Protein AF-A0AAN7WWM1-F1 (afdb_monomer)

Foldseek 3Di:
DCLLVLCVVVVNDDPRSVVVVVVQPQDWDWDDDPNDIHDIDTDPDAFDPPDPCRVVSQVSLVVVLQVQLQPLAADDFFPDGDGWDDDRLFIDTHHPDLRSSQSSLASSQVSCVVSVHHDDLVLDAAEAQDPDDDDRFHDDPPHTHHYDQWDAGPNAIAGSPRDRVVRLVVLLVQLVVVCVVCVVPALQDPPDALVRNVVCCVPRSLCSNLPPLLQDQQDPVSLVSLQVSVLVRLCSSVVHDVVNVDDSVVSCVVSVHDPSVLVSLLSNLVVVLVLLQDDPPPVSVCSVPHDGDDDADPDDGDDHSLNRNQVSCCVQQVDHSVCSSVCSNDPVSVCVSSCVSVVDVVPDPPDDDPDDDDDDDDD

Secondary structure (DSSP, 8-state):
-THHHHHHHTT--HHHHHHHHHTTTT-EE--EETTEEPPPEE--SSPPTT-TTHHHHHHHHHHHHHHHTTTS-B-EETTEE-PPEEETTEEE--BSSHHHHHHHHHHHHHHHHHTT----GGG--B----SS------EETTEEPPB-SEEEETTEEEETT--SHHHHHHHHHHHHHHHHHTIIIIIS-TTS-HHHHHHHIIIIIHHHHSTTGGG----HHHHHHHHHHHHHHHHHHHT--STT---HHHHHHHHT---HHHHHHHHHHHHHHHHHHSPTT-HHHHHHH---SS-PPSSSPPPPHHHHHHHHHHHHH---TTTHHHHHH-TTHHHHHHHHHH--TT-----------------

Organism: Eleginops maclovinus (NCBI:txid56733)

Nearest PDB structures (foldseek):
  8gh6-assembly1_A  TM=6.665E-01  e=2.682E-07  Bombyx mori
  8ibx-assembly1_C  TM=6.252E-01  e=4.717E-07  Bombyx mori

Radius of gyration: 24.86 Å; Cα contacts (8 Å, |Δi|>4): 362; chains: 1; bounding box: 57×53×62 Å

Structure (mmCIF, N/CA/C/O backbone):
data_AF-A0AAN7WWM1-F1
#
_entry.id   AF-A0AAN7WWM1-F1
#
loop_
_atom_site.group_PDB
_atom_site.id
_atom_site.type_symbol
_atom_site.label_atom_id
_atom_site.label_alt_id
_atom_site.label_comp_id
_atom_site.label_asym_id
_atom_site.label_entity_id
_atom_site.label_seq_id
_atom_site.pdbx_PDB_ins_code
_atom_site.Cartn_x
_atom_site.Cartn_y
_atom_site.Cartn_z
_atom_site.occupancy
_atom_site.B_iso_or_equiv
_atom_site.auth_seq_id
_atom_site.auth_comp_id
_atom_site.auth_asym_id
_atom_site.auth_atom_id
_atom_site.pdbx_PDB_model_num
ATOM 1 N N . MET A 1 1 ? -0.778 -12.554 -31.816 1.00 50.44 1 MET A N 1
ATOM 2 C CA . MET A 1 1 ? -0.399 -12.283 -30.412 1.00 50.44 1 MET A CA 1
ATOM 3 C C . MET A 1 1 ? 1.075 -12.644 -30.242 1.00 50.44 1 MET A C 1
ATOM 5 O O . MET A 1 1 ? 1.405 -13.818 -30.353 1.00 50.44 1 MET A O 1
ATOM 9 N N . ARG A 1 2 ? 1.960 -11.656 -30.042 1.00 64.19 2 ARG A N 1
ATOM 10 C CA . ARG A 1 2 ? 3.412 -11.873 -29.834 1.00 64.19 2 ARG A CA 1
ATOM 11 C C . ARG A 1 2 ? 3.736 -12.540 -28.484 1.00 64.19 2 ARG A C 1
ATOM 13 O O . ARG A 1 2 ? 4.840 -13.021 -28.277 1.00 64.19 2 ARG A O 1
ATOM 20 N N . GLY A 1 3 ? 2.747 -12.667 -27.592 1.00 69.38 3 GLY A N 1
ATOM 21 C CA . GLY A 1 3 ? 2.881 -13.350 -26.297 1.00 69.38 3 GLY A CA 1
ATOM 22 C C . GLY A 1 3 ? 3.349 -14.810 -26.380 1.00 69.38 3 GLY A C 1
ATOM 23 O O . GLY A 1 3 ? 3.989 -15.298 -25.454 1.00 69.38 3 GLY A O 1
ATOM 24 N N . TRP A 1 4 ? 3.118 -15.508 -27.499 1.00 84.56 4 TRP A N 1
ATOM 25 C CA . TRP A 1 4 ? 3.635 -16.871 -27.683 1.00 84.56 4 TRP A CA 1
ATOM 26 C C . TRP A 1 4 ? 5.161 -16.922 -27.798 1.00 84.56 4 TRP A C 1
ATOM 28 O O . TRP A 1 4 ? 5.770 -17.900 -27.372 1.00 84.56 4 TRP A O 1
ATOM 38 N N . GLU A 1 5 ? 5.784 -15.883 -28.357 1.00 84.12 5 GLU A N 1
ATOM 39 C CA . GLU A 1 5 ? 7.245 -15.776 -28.445 1.00 84.12 5 GLU A CA 1
ATOM 40 C C . GLU A 1 5 ? 7.845 -15.600 -27.054 1.00 84.12 5 GLU A C 1
ATOM 42 O O . GLU A 1 5 ? 8.798 -16.293 -26.713 1.00 84.12 5 GLU A O 1
ATOM 47 N N . VAL A 1 6 ? 7.205 -14.784 -26.211 1.00 86.31 6 VAL A N 1
ATOM 48 C CA . VAL A 1 6 ? 7.577 -14.628 -24.799 1.00 86.31 6 VAL A CA 1
ATOM 49 C C . VAL A 1 6 ? 7.568 -15.976 -24.079 1.00 86.31 6 VAL A C 1
ATOM 51 O O . VAL A 1 6 ? 8.541 -16.334 -23.427 1.00 86.31 6 VAL A O 1
ATOM 54 N N . LEU A 1 7 ? 6.512 -16.777 -24.240 1.00 88.50 7 LEU A N 1
ATOM 55 C CA . LEU A 1 7 ? 6.460 -18.110 -23.628 1.00 88.50 7 LEU A CA 1
ATOM 56 C C . LEU A 1 7 ? 7.601 -19.020 -24.111 1.00 88.50 7 LEU A C 1
ATOM 58 O O . LEU A 1 7 ? 8.196 -19.738 -23.307 1.00 88.50 7 LEU A O 1
ATOM 62 N N . ARG A 1 8 ? 7.957 -18.955 -25.400 1.00 89.38 8 ARG A N 1
ATOM 63 C CA . ARG A 1 8 ? 9.091 -19.714 -25.955 1.00 89.38 8 ARG A CA 1
ATOM 64 C C . ARG A 1 8 ? 10.440 -19.251 -25.409 1.00 89.38 8 ARG A C 1
ATOM 66 O O . ARG A 1 8 ? 11.311 -20.105 -25.220 1.00 89.38 8 ARG A O 1
ATOM 73 N N . GLU A 1 9 ? 10.615 -17.947 -25.175 1.00 88.31 9 GLU A N 1
ATOM 74 C CA . GLU A 1 9 ? 11.801 -17.371 -24.516 1.00 88.31 9 GLU A CA 1
ATOM 75 C C . GLU A 1 9 ? 11.954 -17.927 -23.092 1.00 88.31 9 GLU A C 1
ATOM 77 O O . GLU A 1 9 ? 13.056 -18.274 -22.681 1.00 88.31 9 GLU A O 1
ATOM 82 N N . TYR A 1 10 ? 10.841 -18.114 -22.378 1.00 89.12 10 TYR A N 1
ATOM 83 C CA . TYR A 1 10 ? 10.800 -18.698 -21.030 1.00 89.12 10 TYR A CA 1
ATOM 84 C C . TYR A 1 10 ? 10.840 -20.238 -21.022 1.00 89.12 10 TYR A C 1
ATOM 86 O O . TYR A 1 10 ? 10.660 -20.862 -19.979 1.00 89.12 10 TYR A O 1
ATOM 94 N N . GLY A 1 11 ? 11.078 -20.871 -22.175 1.00 91.06 11 GLY A N 1
ATOM 95 C CA . GLY A 1 11 ? 11.240 -22.323 -22.293 1.00 91.06 11 GLY A CA 1
ATOM 96 C C . GLY A 1 11 ? 9.939 -23.118 -22.445 1.00 91.06 11 GLY A C 1
ATOM 97 O O . GLY A 1 11 ? 9.992 -24.338 -22.593 1.00 91.06 11 GLY A O 1
ATOM 98 N N . VAL A 1 12 ? 8.774 -22.467 -22.491 1.00 91.00 12 VAL A N 1
ATOM 99 C CA . VAL A 1 12 ? 7.490 -23.143 -22.726 1.00 91.00 12 VAL A CA 1
ATOM 100 C C . VAL A 1 12 ? 7.383 -23.520 -24.205 1.00 91.00 12 VAL A C 1
ATOM 102 O O . VAL A 1 12 ? 7.238 -22.670 -25.086 1.00 91.00 12 VAL A O 1
ATOM 105 N N . ARG A 1 13 ? 7.486 -24.819 -24.496 1.00 91.50 13 ARG A N 1
ATOM 106 C CA . ARG A 1 13 ? 7.530 -25.370 -25.860 1.00 91.50 13 ARG A CA 1
ATOM 107 C C . ARG A 1 13 ? 6.659 -26.623 -25.984 1.00 91.50 13 ARG A C 1
ATOM 109 O O . ARG A 1 13 ? 6.063 -27.090 -25.016 1.00 91.50 13 ARG A O 1
ATOM 116 N N . GLY A 1 14 ? 6.576 -27.161 -27.201 1.00 93.00 14 GLY A N 1
ATOM 117 C CA . GLY A 1 14 ? 5.966 -28.464 -27.464 1.00 93.00 14 GLY A CA 1
ATOM 118 C C . GLY A 1 14 ? 4.463 -28.521 -27.182 1.00 93.00 14 GLY A C 1
ATOM 119 O O . GLY A 1 14 ? 3.710 -27.626 -27.568 1.00 93.00 14 GLY A O 1
ATOM 120 N N . SER A 1 15 ? 4.028 -29.611 -26.548 1.00 92.69 15 SER A N 1
ATOM 121 C CA . SER A 1 15 ? 2.619 -29.900 -26.255 1.00 92.69 15 SER A CA 1
ATOM 122 C C . SER A 1 15 ? 1.981 -28.862 -25.335 1.00 92.69 15 SER A C 1
ATOM 124 O O . SER A 1 15 ? 0.861 -28.439 -25.606 1.00 92.69 15 SER A O 1
ATOM 126 N N . LEU A 1 16 ? 2.703 -28.394 -24.312 1.00 91.38 16 LEU A N 1
ATOM 127 C CA . LEU A 1 16 ? 2.199 -27.386 -23.380 1.00 91.38 16 LEU A CA 1
ATOM 128 C C . LEU A 1 16 ? 1.895 -26.065 -24.092 1.00 91.38 16 LEU A C 1
ATOM 130 O O . LEU A 1 16 ? 0.807 -25.522 -23.930 1.00 91.38 16 LEU A O 1
ATOM 134 N N . LEU A 1 17 ? 2.811 -25.575 -24.937 1.00 91.00 17 LEU A N 1
ATOM 135 C CA . LEU A 1 17 ? 2.564 -24.351 -25.705 1.00 91.00 17 LEU A CA 1
ATOM 136 C C . LEU A 1 17 ? 1.340 -24.502 -26.619 1.00 91.00 17 LEU A C 1
ATOM 138 O O . LEU A 1 17 ? 0.520 -23.592 -26.681 1.00 91.00 17 LEU A O 1
ATOM 142 N N . ARG A 1 18 ? 1.186 -25.655 -27.287 1.00 90.38 18 ARG A N 1
ATOM 143 C CA . ARG A 1 18 ? 0.015 -25.931 -28.135 1.00 90.38 18 ARG A CA 1
ATOM 144 C C . ARG A 1 18 ? -1.288 -25.973 -27.336 1.00 90.38 18 ARG A C 1
ATOM 146 O O . ARG A 1 18 ? -2.281 -25.427 -27.800 1.00 90.38 18 ARG A O 1
ATOM 153 N N . ALA A 1 19 ? -1.277 -26.567 -26.144 1.00 90.25 19 ALA A N 1
ATOM 154 C CA . ALA A 1 19 ? -2.438 -26.601 -25.256 1.00 90.25 19 ALA A CA 1
ATOM 155 C C . ALA A 1 19 ? -2.826 -25.196 -24.772 1.00 90.25 19 ALA A C 1
ATOM 157 O O . ALA A 1 19 ? -3.997 -24.837 -24.765 1.00 90.25 19 ALA A O 1
ATOM 158 N N . ILE A 1 20 ? -1.849 -24.354 -24.427 1.00 88.69 20 ILE A N 1
ATOM 159 C CA . ILE A 1 20 ? -2.132 -22.957 -24.076 1.00 88.69 20 ILE A CA 1
ATOM 160 C C . ILE A 1 20 ? -2.677 -22.212 -25.300 1.00 88.69 20 ILE A C 1
ATOM 162 O O . ILE A 1 20 ? -3.647 -21.476 -25.185 1.00 88.69 20 ILE A O 1
ATOM 166 N N . GLN A 1 21 ? -2.105 -22.411 -26.487 1.00 87.88 21 GLN A N 1
ATOM 167 C CA . GLN A 1 21 ? -2.593 -21.772 -27.709 1.00 87.88 21 GLN A CA 1
ATOM 168 C C . GLN A 1 21 ? -4.025 -22.188 -28.060 1.00 87.88 21 GLN A C 1
ATOM 170 O O . GLN A 1 21 ? -4.812 -21.326 -28.454 1.00 87.88 21 GLN A O 1
ATOM 175 N N . SER A 1 22 ? -4.387 -23.462 -27.877 1.00 87.94 22 SER A N 1
ATOM 176 C CA . SER A 1 22 ? -5.752 -23.934 -28.134 1.00 87.94 22 SER A CA 1
ATOM 177 C C . SER A 1 22 ? -6.770 -23.311 -27.178 1.00 87.94 22 SER A C 1
ATOM 179 O O . SER A 1 22 ? -7.888 -23.006 -27.587 1.00 87.94 22 SER A O 1
ATOM 181 N N . LEU A 1 23 ? -6.368 -23.001 -25.938 1.00 84.12 23 LEU A N 1
ATOM 182 C CA . LEU A 1 23 ? -7.203 -22.240 -25.006 1.00 84.12 23 LEU A CA 1
ATOM 183 C C . LEU A 1 23 ? -7.491 -20.813 -25.473 1.00 84.12 23 LEU A C 1
ATOM 185 O O . LEU A 1 23 ? -8.392 -20.209 -24.917 1.00 84.12 23 LEU A O 1
ATOM 189 N N . TYR A 1 24 ? -6.759 -20.249 -26.435 1.00 82.12 24 TYR A N 1
ATOM 190 C CA . TYR A 1 24 ? -6.996 -18.890 -26.941 1.00 82.12 24 TYR A CA 1
ATOM 191 C C . TYR A 1 24 ? -7.389 -18.861 -28.427 1.00 82.12 24 TYR A C 1
ATOM 193 O O . TYR A 1 24 ? -7.826 -17.818 -28.921 1.00 82.12 24 TYR A O 1
ATOM 201 N N . SER A 1 25 ? -7.291 -19.985 -29.144 1.00 82.50 25 SER A N 1
ATOM 202 C CA . SER A 1 25 ? -7.724 -20.093 -30.538 1.00 82.50 25 SER A CA 1
ATOM 203 C C . SER A 1 25 ? -9.243 -19.996 -30.657 1.00 82.50 25 SER A C 1
ATOM 205 O O . SER A 1 25 ? -9.953 -20.584 -29.846 1.00 82.50 25 SER A O 1
ATOM 207 N N . GLN A 1 26 ? -9.728 -19.269 -31.672 1.00 80.69 26 GLN A N 1
ATOM 208 C CA . GLN A 1 26 ? -11.160 -19.155 -32.004 1.00 80.69 26 GLN A CA 1
ATOM 209 C C . GLN A 1 26 ? -12.045 -18.766 -30.802 1.00 80.69 26 GLN A C 1
ATOM 211 O O . GLN A 1 26 ? -13.175 -19.215 -30.660 1.00 80.69 26 GLN A O 1
ATOM 216 N N . SER A 1 27 ? -11.506 -17.930 -29.910 1.00 79.69 27 SER A N 1
ATOM 217 C CA . SER A 1 27 ? -12.246 -17.411 -28.761 1.00 79.69 27 SER A CA 1
ATOM 218 C C . SER A 1 27 ? -13.370 -16.487 -29.226 1.00 79.69 27 SER A C 1
ATOM 220 O O . SER A 1 27 ? -13.104 -15.555 -29.983 1.00 79.69 27 SER A O 1
ATOM 222 N N . GLU A 1 28 ? -14.578 -16.670 -28.707 1.00 85.81 28 GLU A N 1
ATOM 223 C CA . GLU A 1 28 ? -15.695 -15.734 -28.863 1.00 85.81 28 GLU A CA 1
ATOM 224 C C . GLU A 1 28 ? -16.175 -15.258 -27.491 1.00 85.81 28 GLU A C 1
ATOM 226 O O . GLU A 1 28 ? -16.121 -16.005 -26.512 1.00 85.81 28 GLU A O 1
ATOM 231 N N . SER A 1 29 ? -16.658 -14.021 -27.431 1.00 85.00 29 SER A N 1
ATOM 232 C CA . SER A 1 29 ? -17.281 -13.422 -26.251 1.00 85.00 29 SER A CA 1
ATOM 233 C C . SER A 1 29 ? -18.672 -12.901 -26.596 1.00 85.00 29 SER A C 1
ATOM 235 O O . SER A 1 29 ? -18.969 -12.606 -27.749 1.00 85.00 29 SER A O 1
ATOM 237 N N . CYS A 1 30 ? -19.524 -12.774 -25.583 1.00 87.62 30 CYS A N 1
ATOM 238 C CA . CYS A 1 30 ? -20.807 -12.079 -25.659 1.00 87.62 30 CYS A CA 1
ATOM 239 C C . CYS A 1 30 ? -21.019 -11.296 -24.358 1.00 87.62 30 CYS A C 1
ATOM 241 O O . CYS A 1 30 ? -20.456 -11.647 -23.316 1.00 87.62 30 CYS A O 1
ATOM 243 N N . VAL A 1 31 ? -21.807 -10.226 -24.413 1.00 88.75 31 VAL A N 1
ATOM 244 C CA . VAL A 1 31 ? -22.135 -9.397 -23.249 1.00 88.75 31 VAL A CA 1
ATOM 245 C C . VAL A 1 31 ? -23.520 -9.787 -22.756 1.00 88.75 31 VAL A C 1
ATOM 247 O O . VAL A 1 31 ? -24.464 -9.830 -23.541 1.00 88.75 31 VAL A O 1
ATOM 250 N N . ARG A 1 32 ? -23.657 -10.064 -21.456 1.00 90.62 32 ARG A N 1
ATOM 251 C CA . ARG A 1 32 ? -24.953 -10.341 -20.828 1.00 90.62 32 ARG A CA 1
ATOM 252 C C . ARG A 1 32 ? -25.379 -9.168 -19.952 1.00 90.62 32 ARG A C 1
ATOM 254 O O . ARG A 1 32 ? -24.689 -8.852 -18.988 1.00 90.62 32 ARG A O 1
ATOM 261 N N . VAL A 1 33 ? -26.535 -8.577 -20.247 1.00 89.88 33 VAL A N 1
ATOM 262 C CA . VAL A 1 33 ? -27.144 -7.483 -19.476 1.00 89.88 33 VAL A CA 1
ATOM 263 C C . VAL A 1 33 ? -28.579 -7.865 -19.134 1.00 89.88 33 VAL A C 1
ATOM 265 O O . VAL A 1 33 ? -29.368 -8.150 -20.028 1.00 89.88 33 VAL A O 1
ATOM 268 N N . LEU A 1 34 ? -28.916 -7.892 -17.838 1.00 84.50 34 LEU A N 1
ATOM 269 C CA . LEU A 1 34 ? -30.276 -8.161 -17.335 1.00 84.50 34 LEU A CA 1
ATOM 270 C C . LEU A 1 34 ? -30.943 -9.418 -17.941 1.00 84.50 34 LEU A C 1
ATOM 272 O O . LEU A 1 34 ? -32.135 -9.433 -18.218 1.00 84.50 34 LEU A O 1
ATOM 276 N N . GLY A 1 35 ? -30.163 -10.483 -18.156 1.00 88.06 35 GLY A N 1
ATOM 277 C CA . GLY A 1 35 ? -30.646 -11.746 -18.732 1.00 88.06 35 GLY A CA 1
ATOM 278 C C . GLY A 1 35 ? -30.601 -11.815 -20.263 1.00 88.06 35 GLY A C 1
ATOM 279 O O . GLY A 1 35 ? -30.556 -12.916 -20.808 1.00 88.06 35 GLY A O 1
ATOM 280 N N . SER A 1 36 ? -30.494 -10.681 -20.953 1.00 88.81 36 SER A N 1
ATOM 281 C CA . SER A 1 36 ? -30.300 -10.623 -22.405 1.00 88.81 36 SER A CA 1
ATOM 282 C C . SER A 1 36 ? -28.825 -10.779 -22.759 1.00 88.81 36 SER A C 1
ATOM 284 O O . SER A 1 36 ? -27.957 -10.229 -22.083 1.00 88.81 36 SER A O 1
ATOM 286 N N . THR A 1 37 ? -28.527 -11.540 -23.811 1.00 92.81 37 THR A N 1
ATOM 287 C CA . THR A 1 37 ? -27.156 -11.783 -24.284 1.00 92.81 37 THR A CA 1
ATOM 288 C C . THR A 1 37 ? -26.988 -11.175 -25.673 1.00 92.81 37 THR A C 1
ATOM 290 O O . THR A 1 37 ? -27.862 -11.349 -26.516 1.00 92.81 37 THR A O 1
ATOM 293 N N . SER A 1 3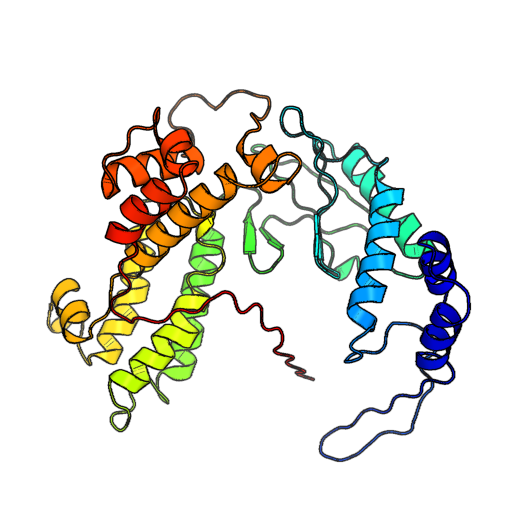8 ? -25.893 -10.448 -25.898 1.00 92.19 38 SER A N 1
ATOM 294 C CA . SER A 1 38 ? -25.542 -9.906 -27.212 1.00 92.19 38 SER A CA 1
ATOM 295 C C . SER A 1 38 ? -25.165 -11.013 -28.194 1.00 92.19 38 SER A C 1
ATOM 297 O O . SER A 1 38 ? -24.855 -12.139 -27.794 1.00 92.19 38 SER A O 1
ATOM 299 N N . ASP A 1 39 ? -25.044 -10.651 -29.467 1.00 92.06 39 ASP A N 1
ATOM 300 C CA . ASP A 1 39 ? -24.375 -11.502 -30.444 1.00 92.06 39 ASP A CA 1
ATOM 301 C C . ASP A 1 39 ? -22.936 -11.814 -30.020 1.00 92.06 39 ASP A C 1
ATOM 303 O O . ASP A 1 39 ? -22.286 -11.060 -29.276 1.00 92.06 39 ASP A O 1
ATOM 307 N N . ARG A 1 40 ? -22.449 -12.965 -30.486 1.00 90.12 40 ARG A N 1
ATOM 308 C CA . ARG A 1 40 ? -21.075 -13.396 -30.252 1.00 90.12 40 ARG A CA 1
ATOM 309 C C . ARG A 1 40 ? -20.131 -12.625 -31.157 1.00 90.12 40 ARG A C 1
ATOM 311 O O . ARG A 1 40 ? -20.394 -12.448 -32.342 1.00 90.12 40 ARG A O 1
ATOM 318 N N . PHE A 1 41 ? -19.000 -12.215 -30.602 1.00 87.56 41 PHE A N 1
ATOM 319 C CA . PHE A 1 41 ? -17.936 -11.562 -31.347 1.00 87.56 41 PHE A CA 1
ATOM 320 C C . PHE A 1 41 ? -16.582 -12.217 -31.047 1.00 87.56 41 PHE A C 1
ATOM 322 O O . PHE A 1 41 ? -16.327 -12.639 -29.914 1.00 87.56 41 PHE A O 1
ATOM 329 N N . PRO A 1 42 ? -15.684 -12.312 -32.042 1.00 83.25 42 PRO A N 1
ATOM 330 C CA . PRO A 1 42 ? -14.399 -12.973 -31.871 1.00 83.25 42 PRO A CA 1
ATOM 331 C C . PRO A 1 42 ? -13.440 -12.136 -31.015 1.00 83.25 42 PRO A C 1
ATOM 333 O O . PRO A 1 42 ? -13.216 -10.951 -31.269 1.00 83.25 42 PRO A O 1
ATOM 336 N N . VAL A 1 43 ? -12.778 -12.781 -30.056 1.00 79.69 43 VAL A N 1
ATOM 337 C CA . VAL A 1 43 ? -11.699 -12.193 -29.254 1.00 79.69 43 VAL A CA 1
ATOM 338 C C . VAL A 1 43 ? -10.361 -12.542 -29.893 1.00 79.69 43 VAL A C 1
ATOM 340 O O . VAL A 1 43 ? -9.859 -13.660 -29.775 1.00 79.69 43 VAL A O 1
ATOM 343 N N . ARG A 1 44 ? -9.777 -11.568 -30.596 1.00 74.44 44 ARG A N 1
ATOM 344 C CA . ARG A 1 44 ? -8.525 -11.747 -31.357 1.00 74.44 44 ARG A CA 1
ATOM 345 C C . ARG A 1 44 ? -7.271 -11.322 -30.590 1.00 74.44 44 ARG A C 1
ATOM 347 O O . ARG A 1 44 ? -6.171 -11.774 -30.909 1.00 74.44 44 ARG A O 1
ATOM 354 N N . VAL A 1 45 ? -7.424 -10.438 -29.607 1.00 74.88 45 VAL A N 1
ATOM 355 C CA . VAL A 1 45 ? -6.327 -9.827 -28.847 1.00 74.88 45 VAL A CA 1
ATOM 356 C C . VAL A 1 45 ? -6.690 -9.816 -27.368 1.00 74.88 45 VAL A C 1
ATOM 358 O O . VAL A 1 45 ? -7.856 -9.673 -27.012 1.00 74.88 45 VAL A O 1
ATOM 361 N N . GLY A 1 46 ? -5.671 -9.945 -26.522 1.00 76.31 46 GLY A N 1
ATOM 362 C CA . GLY A 1 46 ? -5.814 -9.862 -25.076 1.00 76.31 46 GLY A CA 1
ATOM 363 C C . GLY A 1 46 ? -5.931 -11.218 -24.392 1.00 76.31 46 GLY A C 1
ATOM 364 O O . GLY A 1 46 ? -6.034 -12.275 -25.020 1.00 76.31 46 GLY A O 1
ATOM 365 N N . LEU A 1 47 ? -5.864 -11.163 -23.067 1.00 82.62 47 LEU A N 1
ATOM 366 C CA . LEU A 1 47 ? -6.030 -12.314 -22.197 1.00 82.62 47 LEU A CA 1
ATOM 367 C C . LEU A 1 47 ? -7.503 -12.424 -21.784 1.00 82.62 47 LEU A C 1
ATOM 369 O O . LEU A 1 47 ? -8.165 -11.418 -21.546 1.00 82.62 47 LEU A O 1
ATOM 373 N N . ARG A 1 48 ? -8.031 -13.649 -21.695 1.00 79.38 48 ARG A N 1
ATOM 374 C CA . ARG A 1 48 ? -9.430 -13.903 -21.336 1.00 79.38 48 ARG A CA 1
ATOM 375 C C . ARG A 1 48 ? -9.658 -13.520 -19.874 1.00 79.38 48 ARG A C 1
ATOM 377 O O . ARG A 1 48 ? -9.024 -14.099 -18.986 1.00 79.38 48 ARG A O 1
ATOM 384 N N . GLN A 1 49 ? -10.553 -12.574 -19.617 1.00 78.00 49 GLN A N 1
ATOM 385 C CA . GLN A 1 49 ? -10.934 -12.200 -18.255 1.00 78.00 49 GLN A CA 1
ATOM 386 C C . GLN A 1 49 ? -11.650 -13.380 -17.575 1.00 78.00 49 GLN A C 1
ATOM 388 O O . GLN A 1 49 ? -12.452 -14.066 -18.202 1.00 78.00 49 GLN A O 1
ATOM 393 N N . GLY A 1 50 ? -11.315 -13.666 -16.314 1.00 80.25 50 GLY A N 1
ATOM 394 C CA . GLY A 1 50 ? -11.860 -14.814 -15.572 1.00 80.25 50 GLY A CA 1
ATOM 395 C C . GLY A 1 50 ? -11.195 -16.168 -15.868 1.00 80.25 50 GLY A C 1
ATOM 396 O O . GLY A 1 50 ? -11.469 -17.143 -15.175 1.00 80.25 50 GLY A O 1
ATOM 397 N N . CYS A 1 51 ? -10.279 -16.251 -16.840 1.00 84.50 51 CYS A N 1
ATOM 398 C CA . CYS A 1 51 ? -9.477 -17.458 -17.051 1.00 84.50 51 CYS A CA 1
ATOM 399 C C . CYS A 1 51 ? -8.388 -17.583 -15.976 1.00 84.50 51 CYS A C 1
ATOM 401 O O . CYS A 1 51 ? -7.622 -16.644 -15.762 1.00 84.50 51 CYS A O 1
ATOM 403 N N . ALA A 1 52 ? -8.261 -18.764 -15.366 1.00 86.75 52 ALA A N 1
ATOM 404 C CA . ALA A 1 52 ? -7.256 -19.043 -14.337 1.00 86.75 52 ALA A CA 1
ATOM 405 C C . ALA A 1 52 ? -5.802 -18.883 -14.827 1.00 86.75 52 ALA A C 1
ATOM 407 O O . ALA A 1 52 ? -4.916 -18.573 -14.035 1.00 86.75 52 ALA A O 1
ATOM 408 N N . LEU A 1 53 ? -5.553 -19.065 -16.130 1.00 87.44 53 LEU A N 1
ATOM 409 C CA . LEU A 1 53 ? -4.212 -18.973 -16.713 1.00 87.44 53 LEU A CA 1
ATOM 410 C C . LEU A 1 53 ? -3.820 -17.536 -17.098 1.00 87.44 53 LEU A C 1
ATOM 412 O O . LEU A 1 53 ? -2.635 -17.202 -17.098 1.00 87.44 53 LEU A O 1
ATOM 416 N N . SER A 1 54 ? -4.798 -16.673 -17.388 1.00 88.81 54 SER A N 1
ATOM 417 C CA . SER A 1 54 ? -4.554 -15.291 -17.818 1.00 88.81 54 SER A CA 1
ATOM 418 C C . SER A 1 54 ? -3.659 -14.496 -16.851 1.00 88.81 54 SER A C 1
ATOM 420 O O . SER A 1 54 ? -2.716 -13.874 -17.337 1.00 88.81 54 SER A O 1
ATOM 422 N N . PRO A 1 55 ? -3.849 -14.532 -15.514 1.00 89.81 55 PRO A N 1
ATOM 423 C CA . PRO A 1 55 ? -2.965 -13.820 -14.589 1.00 89.81 55 PRO A CA 1
ATOM 424 C C . PRO A 1 55 ? -1.497 -14.246 -14.702 1.00 89.81 55 PRO A C 1
ATOM 426 O O . PRO A 1 55 ? -0.608 -13.400 -14.708 1.00 89.81 55 PRO A O 1
ATOM 429 N N . ILE A 1 56 ? -1.231 -15.547 -14.850 1.00 89.00 56 ILE A N 1
ATOM 430 C CA . ILE A 1 56 ? 0.137 -16.074 -14.965 1.00 89.00 56 ILE A CA 1
ATOM 431 C C . ILE A 1 56 ? 0.770 -15.622 -16.284 1.00 89.00 56 ILE A C 1
ATOM 433 O O . ILE A 1 56 ? 1.910 -15.161 -16.296 1.00 89.00 56 ILE A O 1
ATOM 437 N N . LEU A 1 57 ? 0.026 -15.702 -17.391 1.00 88.88 57 LEU A N 1
ATOM 438 C CA . LEU A 1 57 ? 0.504 -15.238 -18.697 1.00 88.88 57 LEU A CA 1
ATOM 439 C C . LEU A 1 57 ? 0.823 -13.744 -18.682 1.00 88.88 57 LEU A C 1
ATOM 441 O O . LEU A 1 57 ? 1.847 -13.330 -19.223 1.00 88.88 57 LEU A O 1
ATOM 445 N N . PHE A 1 58 ? -0.024 -12.950 -18.029 1.00 89.25 58 PHE A N 1
ATOM 446 C CA . PHE A 1 58 ? 0.205 -11.523 -17.863 1.00 89.25 58 PHE A CA 1
ATOM 447 C C . PHE A 1 58 ? 1.497 -11.251 -17.082 1.00 89.25 58 PHE A C 1
ATOM 449 O O . PHE A 1 58 ? 2.337 -10.481 -17.540 1.00 89.25 58 PHE A O 1
ATOM 456 N N . VAL A 1 59 ? 1.705 -11.939 -15.954 1.00 90.75 59 VAL A N 1
ATOM 457 C CA . VAL A 1 59 ? 2.931 -11.809 -15.148 1.00 90.75 59 VAL A CA 1
ATOM 458 C C . VAL A 1 59 ? 4.180 -12.168 -15.954 1.00 90.75 59 VAL A C 1
ATOM 460 O O . VAL A 1 59 ? 5.176 -11.456 -15.862 1.00 90.75 59 VAL A O 1
ATOM 463 N N . ILE A 1 60 ? 4.140 -13.221 -16.777 1.00 90.31 60 ILE A N 1
ATOM 464 C CA . ILE A 1 60 ? 5.280 -13.612 -17.624 1.00 90.31 60 ILE A CA 1
ATOM 465 C C . ILE A 1 60 ? 5.608 -12.517 -18.652 1.00 90.31 60 ILE A C 1
ATOM 467 O O . ILE A 1 60 ? 6.775 -12.173 -18.844 1.00 90.31 60 ILE A O 1
ATOM 471 N N . ILE A 1 61 ? 4.589 -11.942 -19.298 1.00 89.50 61 ILE A N 1
ATOM 472 C CA . ILE A 1 61 ? 4.772 -10.842 -20.255 1.00 89.50 61 ILE A CA 1
ATOM 473 C C . ILE A 1 61 ? 5.369 -9.617 -19.553 1.00 89.50 61 ILE A C 1
ATOM 475 O O . ILE A 1 61 ? 6.355 -9.057 -20.036 1.00 89.50 61 ILE A O 1
ATOM 479 N N . MET A 1 62 ? 4.834 -9.244 -18.388 1.00 90.62 62 MET A N 1
ATOM 480 C CA . MET A 1 62 ? 5.340 -8.113 -17.608 1.00 90.62 62 MET A CA 1
ATOM 481 C C . MET A 1 62 ? 6.764 -8.338 -17.088 1.00 90.62 62 MET A C 1
ATOM 483 O O . MET A 1 62 ? 7.554 -7.395 -17.080 1.00 90.62 62 MET A O 1
ATOM 487 N N . ASP A 1 63 ? 7.135 -9.564 -16.701 1.00 90.56 63 ASP A N 1
ATOM 488 C CA . ASP A 1 63 ? 8.511 -9.894 -16.305 1.00 90.56 63 ASP A CA 1
ATOM 489 C C . ASP A 1 63 ? 9.483 -9.705 -17.479 1.00 90.56 63 ASP A C 1
ATOM 491 O O . ASP A 1 63 ? 10.543 -9.102 -17.303 1.00 90.56 63 ASP A O 1
ATOM 495 N N . ARG A 1 64 ? 9.108 -10.112 -18.702 1.00 90.06 64 ARG A N 1
ATOM 496 C CA . ARG A 1 64 ? 9.931 -9.863 -19.897 1.00 90.06 64 ARG A CA 1
ATOM 497 C C . ARG A 1 64 ? 10.129 -8.370 -20.146 1.00 90.06 64 ARG A C 1
ATOM 499 O O . ARG A 1 64 ? 11.270 -7.946 -20.329 1.00 90.06 64 ARG A O 1
ATOM 506 N N . ILE A 1 65 ? 9.041 -7.595 -20.144 1.00 90.06 65 ILE A N 1
ATOM 507 C CA . ILE A 1 65 ? 9.080 -6.136 -20.340 1.00 90.06 65 ILE A CA 1
ATOM 508 C C . ILE A 1 65 ? 9.986 -5.507 -19.274 1.00 90.06 65 ILE A C 1
ATOM 510 O O . ILE A 1 65 ? 10.940 -4.807 -19.604 1.00 90.06 65 ILE A O 1
ATOM 514 N N . SER A 1 66 ? 9.760 -5.845 -18.001 1.00 89.00 66 SER A N 1
ATOM 515 C CA . SER A 1 66 ? 10.542 -5.346 -16.866 1.00 89.00 66 SER A CA 1
ATOM 516 C C . SER A 1 66 ? 12.030 -5.674 -16.973 1.00 89.00 66 SER A C 1
ATOM 518 O O . SER A 1 66 ? 12.860 -4.847 -16.605 1.00 89.00 66 SER A O 1
ATOM 520 N N . ARG A 1 67 ? 12.402 -6.874 -17.442 1.00 88.19 67 ARG A N 1
ATOM 521 C CA . ARG A 1 67 ? 13.810 -7.278 -17.607 1.00 88.19 67 ARG A CA 1
ATOM 522 C C . ARG A 1 67 ? 14.496 -6.533 -18.744 1.00 88.19 67 ARG A C 1
ATOM 524 O O . ARG A 1 67 ? 15.647 -6.134 -18.582 1.00 88.19 67 ARG A O 1
ATOM 531 N N . ARG A 1 68 ? 13.804 -6.334 -19.866 1.00 88.38 68 ARG A N 1
ATOM 532 C CA . ARG A 1 68 ? 14.354 -5.638 -21.039 1.00 88.38 68 ARG A CA 1
ATOM 533 C C . ARG A 1 68 ? 14.420 -4.123 -20.846 1.00 88.38 68 ARG A C 1
ATOM 535 O O . ARG A 1 68 ? 15.328 -3.487 -21.366 1.00 88.38 68 ARG A O 1
ATOM 542 N N . SER A 1 69 ? 13.567 -3.558 -19.994 1.00 86.00 69 SER A N 1
ATOM 543 C CA . SER A 1 69 ? 13.560 -2.123 -19.693 1.00 86.00 69 SER A CA 1
ATOM 544 C C . SER A 1 69 ? 14.585 -1.678 -18.630 1.00 86.00 69 SER A C 1
ATOM 546 O O . SER A 1 69 ? 14.626 -0.500 -18.273 1.00 86.00 69 SER A O 1
ATOM 548 N N . ARG A 1 70 ? 15.442 -2.568 -18.093 1.00 79.19 70 ARG A N 1
ATOM 549 C CA . ARG A 1 70 ? 16.362 -2.248 -16.967 1.00 79.19 70 ARG A CA 1
ATOM 550 C C . ARG A 1 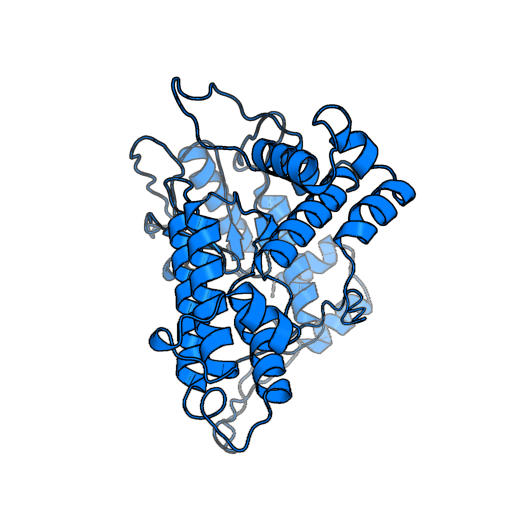70 ? 17.533 -1.310 -17.307 1.00 79.19 70 ARG A C 1
ATOM 552 O O . ARG A 1 70 ? 18.336 -1.012 -16.424 1.00 79.19 70 ARG A O 1
ATOM 559 N N . GLY A 1 71 ? 17.631 -0.811 -18.539 1.00 69.06 71 GLY A N 1
ATOM 560 C CA . GLY A 1 71 ? 18.690 0.109 -18.983 1.00 69.06 71 GLY A CA 1
ATOM 561 C C . GLY A 1 71 ? 18.476 1.589 -18.628 1.00 69.06 71 GLY A C 1
ATOM 562 O O . GLY A 1 71 ? 19.400 2.386 -18.762 1.00 69.06 71 GLY A O 1
ATOM 563 N N . GLY A 1 72 ? 17.286 1.971 -18.157 1.00 65.12 72 GLY A N 1
ATOM 564 C CA . GLY A 1 72 ? 16.861 3.376 -18.082 1.00 65.12 72 GLY A CA 1
ATOM 565 C C . GLY A 1 72 ? 17.463 4.246 -16.975 1.00 65.12 72 GLY A C 1
ATOM 566 O O . GLY A 1 72 ? 17.258 5.451 -16.997 1.00 65.12 72 GLY A O 1
ATOM 567 N N . GLY A 1 73 ? 18.233 3.689 -16.036 1.00 68.69 73 GLY A N 1
ATOM 568 C CA . GLY A 1 73 ? 18.879 4.499 -14.995 1.00 68.69 73 GLY A CA 1
ATOM 569 C C . GLY A 1 73 ? 18.129 4.606 -13.661 1.00 68.69 73 GLY A C 1
ATOM 570 O O . GLY A 1 73 ? 18.352 5.572 -12.945 1.00 68.69 73 GLY A O 1
ATOM 571 N N . GLY A 1 74 ? 17.293 3.615 -13.313 1.00 79.25 74 GLY A N 1
ATOM 572 C CA . GLY A 1 74 ? 16.399 3.605 -12.138 1.00 79.25 74 GLY A CA 1
ATOM 573 C C . GLY A 1 74 ? 16.979 4.073 -10.790 1.00 79.25 74 GLY A C 1
ATOM 574 O O . GLY A 1 74 ? 18.189 4.197 -10.612 1.00 79.25 74 GLY A O 1
ATOM 575 N N . LEU A 1 75 ? 16.093 4.321 -9.821 1.00 85.50 75 LEU A N 1
ATOM 576 C CA . LEU A 1 75 ? 16.384 5.032 -8.571 1.00 85.50 75 LEU A CA 1
ATOM 577 C C . LEU A 1 75 ? 17.559 4.442 -7.777 1.00 85.50 75 LEU A C 1
ATOM 579 O O . LEU A 1 75 ? 17.511 3.300 -7.315 1.00 85.50 75 LEU A O 1
ATOM 583 N N . GLN A 1 76 ? 18.574 5.272 -7.534 1.00 84.94 76 GLN A N 1
ATOM 584 C CA . GLN A 1 76 ? 19.665 4.943 -6.625 1.00 84.94 76 GLN A CA 1
ATOM 585 C C . GLN A 1 76 ? 19.262 5.276 -5.182 1.00 84.94 76 GLN A C 1
ATOM 587 O O . GLN A 1 76 ? 19.001 6.431 -4.841 1.00 84.94 76 GLN A O 1
ATOM 592 N N . PHE A 1 77 ? 19.246 4.270 -4.311 1.00 84.38 77 PHE A N 1
ATOM 593 C CA . PHE A 1 77 ? 18.940 4.410 -2.891 1.00 84.38 77 PHE A CA 1
ATOM 594 C C . PHE A 1 77 ? 20.052 3.783 -2.043 1.00 84.38 77 PHE A C 1
ATOM 596 O O . PHE A 1 77 ? 20.108 2.572 -1.824 1.00 84.38 77 PHE A O 1
ATOM 603 N N . GLY A 1 78 ? 20.982 4.620 -1.575 1.00 83.19 78 GLY A N 1
ATOM 604 C CA . GLY A 1 78 ? 22.217 4.134 -0.954 1.00 83.19 78 GLY A CA 1
ATOM 605 C C . GLY A 1 78 ? 23.053 3.353 -1.972 1.00 83.19 78 GLY A C 1
ATOM 606 O O . GLY A 1 78 ? 23.318 3.858 -3.059 1.00 83.19 78 GLY A O 1
ATOM 607 N N . GLY A 1 79 ? 23.435 2.118 -1.643 1.00 81.75 79 GLY A N 1
ATOM 608 C CA . GLY A 1 79 ? 24.118 1.205 -2.571 1.00 81.75 79 GLY A CA 1
ATOM 609 C C . GLY A 1 79 ? 23.186 0.429 -3.510 1.00 81.75 79 GLY A C 1
ATOM 610 O O . GLY A 1 79 ? 23.664 -0.357 -4.320 1.00 81.75 79 GLY A O 1
ATOM 611 N N . LEU A 1 80 ? 21.867 0.620 -3.408 1.00 86.31 80 LEU A N 1
ATOM 612 C CA . LEU A 1 80 ? 20.882 -0.171 -4.143 1.00 86.31 80 LEU A CA 1
ATOM 613 C C . LEU A 1 80 ? 20.358 0.580 -5.357 1.00 86.31 80 LEU A C 1
ATOM 615 O O . LEU A 1 80 ? 20.011 1.755 -5.260 1.00 86.31 80 LEU A O 1
ATOM 619 N N . ARG A 1 81 ? 20.198 -0.140 -6.466 1.00 86.38 81 ARG A N 1
ATOM 620 C CA . ARG A 1 81 ? 19.422 0.325 -7.613 1.00 86.38 81 ARG A CA 1
ATOM 621 C C . ARG A 1 81 ? 18.038 -0.307 -7.570 1.00 86.38 81 ARG A C 1
ATOM 623 O O . ARG A 1 81 ? 17.901 -1.521 -7.711 1.00 86.38 81 ARG A O 1
ATOM 630 N N . ILE A 1 82 ? 17.019 0.514 -7.357 1.00 86.38 82 ILE A N 1
ATOM 631 C CA . ILE A 1 82 ? 15.630 0.070 -7.289 1.00 86.38 82 ILE A CA 1
ATOM 632 C C . ILE A 1 82 ? 15.093 -0.031 -8.719 1.00 86.38 82 ILE A C 1
ATOM 634 O O . ILE A 1 82 ? 15.028 0.956 -9.451 1.00 86.38 82 ILE A O 1
ATOM 638 N N . ALA A 1 83 ? 14.752 -1.255 -9.123 1.00 84.12 83 ALA A N 1
ATOM 639 C CA . ALA A 1 83 ? 14.071 -1.531 -10.384 1.00 84.12 83 ALA A CA 1
ATOM 640 C C . ALA A 1 83 ? 12.609 -1.035 -10.337 1.00 84.12 83 ALA A C 1
ATOM 642 O O . ALA A 1 83 ? 12.096 -0.778 -9.244 1.00 84.12 83 ALA A O 1
ATOM 643 N N . PRO A 1 84 ? 11.920 -0.936 -11.489 1.00 86.94 84 PRO A N 1
ATOM 644 C CA . PRO A 1 84 ? 10.483 -0.681 -11.521 1.00 86.94 84 PRO A CA 1
ATOM 645 C C . PRO A 1 84 ? 9.715 -1.589 -10.556 1.00 86.94 84 PRO A C 1
ATOM 647 O O . PRO A 1 84 ? 10.007 -2.785 -10.467 1.00 86.94 84 PRO A O 1
ATOM 650 N N . LEU A 1 85 ? 8.737 -1.030 -9.844 1.00 90.00 85 LEU A N 1
ATOM 651 C CA . LEU A 1 85 ? 7.809 -1.815 -9.032 1.00 90.00 85 LEU A CA 1
ATOM 652 C C . LEU A 1 85 ? 6.608 -2.161 -9.903 1.00 90.00 85 LEU A C 1
ATOM 654 O O . LEU A 1 85 ? 6.018 -1.266 -10.500 1.00 90.00 85 LEU A O 1
ATOM 658 N N . LEU A 1 86 ? 6.277 -3.446 -9.995 1.00 90.12 86 LEU A N 1
ATOM 659 C CA . LEU A 1 86 ? 5.176 -3.930 -10.819 1.00 90.12 86 LEU A CA 1
ATOM 660 C C . LEU A 1 86 ? 4.195 -4.709 -9.955 1.00 90.12 86 LEU A C 1
ATOM 662 O O . LEU A 1 86 ? 4.595 -5.611 -9.212 1.00 90.12 86 LEU A O 1
ATOM 666 N N . PHE A 1 87 ? 2.917 -4.391 -10.095 1.00 88.75 87 PHE A N 1
ATOM 667 C CA . PHE A 1 87 ? 1.823 -5.143 -9.514 1.00 88.75 87 PHE A CA 1
ATOM 668 C C . PHE A 1 87 ? 0.663 -5.165 -10.504 1.00 88.75 87 PHE A C 1
ATOM 670 O O . PHE A 1 87 ? -0.047 -4.180 -10.660 1.00 88.75 87 PHE A O 1
ATOM 677 N N . ALA A 1 88 ? 0.482 -6.300 -11.181 1.00 85.75 88 ALA A N 1
ATOM 678 C CA . ALA A 1 88 ? -0.414 -6.374 -12.330 1.00 85.75 88 ALA A CA 1
ATOM 679 C C . ALA A 1 88 ? -0.135 -5.210 -13.312 1.00 85.75 88 ALA A C 1
ATOM 681 O O . ALA A 1 88 ? 0.998 -5.078 -13.781 1.00 85.75 88 ALA A O 1
ATOM 682 N N . ASP A 1 89 ? -1.149 -4.417 -13.641 1.00 83.94 89 ASP A N 1
ATOM 683 C CA . ASP A 1 89 ? -1.074 -3.254 -14.522 1.00 83.94 89 ASP A CA 1
ATOM 684 C C . ASP A 1 89 ? -0.537 -1.984 -13.840 1.00 83.94 89 ASP A C 1
ATOM 686 O O . ASP A 1 89 ? -0.090 -1.073 -14.538 1.00 83.94 89 ASP A O 1
ATOM 690 N N . ASP A 1 90 ? -0.498 -1.939 -12.505 1.00 89.38 90 ASP A N 1
ATOM 691 C CA . ASP A 1 90 ? 0.096 -0.832 -11.759 1.00 89.38 90 ASP A CA 1
ATOM 692 C C . ASP A 1 90 ? 1.630 -0.931 -11.793 1.00 89.38 90 ASP A C 1
ATOM 694 O O . ASP A 1 90 ? 2.244 -1.841 -11.222 1.00 89.38 90 ASP A O 1
ATOM 698 N N . VAL A 1 91 ? 2.271 0.040 -12.450 1.00 91.12 91 VAL A N 1
ATOM 699 C CA . VAL A 1 91 ? 3.732 0.129 -12.572 1.00 91.12 91 VAL A CA 1
ATOM 700 C C . VAL A 1 91 ? 4.223 1.459 -12.013 1.00 91.12 91 VAL A C 1
ATOM 702 O O . VAL A 1 91 ? 3.778 2.521 -12.436 1.00 91.12 91 VAL A O 1
ATOM 705 N N . ALA A 1 92 ? 5.194 1.407 -11.100 1.00 92.00 92 ALA A N 1
ATOM 706 C CA . ALA A 1 92 ? 5.889 2.586 -10.595 1.00 92.00 92 ALA A CA 1
ATOM 707 C C . ALA A 1 92 ? 7.340 2.614 -11.095 1.00 92.00 92 ALA A C 1
ATOM 709 O O . ALA A 1 92 ? 8.185 1.810 -10.681 1.00 92.00 92 ALA A O 1
ATOM 710 N N . LEU A 1 93 ? 7.625 3.575 -11.978 1.00 92.19 93 LEU A N 1
ATOM 711 C CA . LEU A 1 93 ? 8.973 3.926 -12.418 1.00 92.19 93 LEU A CA 1
ATOM 712 C C . LEU A 1 93 ? 9.535 5.018 -11.506 1.00 92.19 93 LEU A C 1
ATOM 714 O O . LEU A 1 93 ? 8.851 5.982 -11.175 1.00 92.19 93 LEU A O 1
ATOM 718 N N . MET A 1 94 ? 10.790 4.869 -11.091 1.00 91.12 94 MET A N 1
ATOM 719 C CA . MET A 1 94 ? 11.461 5.823 -10.211 1.00 91.12 94 MET A CA 1
ATOM 720 C C . MET A 1 94 ? 12.889 6.041 -10.692 1.00 91.12 94 MET A C 1
ATOM 722 O O . MET A 1 94 ? 13.587 5.078 -11.012 1.00 91.12 94 MET A O 1
ATOM 726 N N . ALA A 1 95 ? 13.346 7.290 -10.672 1.00 90.75 95 ALA A N 1
ATOM 727 C CA . ALA A 1 95 ? 14.728 7.650 -10.959 1.00 90.75 95 ALA A CA 1
ATOM 728 C C . ALA A 1 95 ? 15.160 8.868 -10.132 1.00 90.75 95 ALA A C 1
ATOM 730 O O . ALA A 1 95 ? 14.332 9.567 -9.547 1.00 90.75 95 ALA A O 1
ATOM 731 N N . SER A 1 96 ? 16.470 9.109 -10.068 1.00 87.25 96 SER A N 1
ATOM 732 C CA . SER A 1 96 ? 17.050 10.250 -9.345 1.00 87.25 96 SER A CA 1
ATOM 733 C C . SER A 1 96 ? 17.098 11.538 -10.177 1.00 87.25 96 SER A C 1
ATOM 735 O O . SER A 1 96 ? 17.383 12.598 -9.624 1.00 87.25 96 SER A O 1
ATOM 737 N N . SER A 1 97 ? 16.834 11.459 -11.485 1.00 87.62 97 SER A N 1
ATOM 738 C CA . SER A 1 97 ? 16.803 12.596 -12.406 1.00 87.62 97 SER A CA 1
ATOM 739 C C . SER A 1 97 ? 15.623 12.483 -13.375 1.00 87.62 97 SER A C 1
ATOM 741 O O . SER A 1 97 ? 15.156 11.379 -13.666 1.00 87.62 97 SER A O 1
ATOM 743 N N . VAL A 1 98 ? 15.153 13.622 -13.893 1.00 90.81 98 VAL A N 1
ATOM 744 C CA . VAL A 1 98 ? 14.081 13.662 -14.905 1.00 90.81 98 VAL A CA 1
ATOM 745 C C . VAL A 1 98 ? 14.527 12.961 -16.191 1.00 90.81 98 VAL A C 1
ATOM 747 O O . VAL A 1 98 ? 13.767 12.184 -16.755 1.00 90.81 98 VAL A O 1
ATOM 750 N N . CYS A 1 99 ? 15.781 13.158 -16.611 1.00 90.38 99 CYS A N 1
ATOM 751 C CA . CYS A 1 99 ? 16.334 12.531 -17.812 1.00 90.38 99 CYS A CA 1
ATOM 752 C C . CYS A 1 99 ? 16.375 10.999 -17.712 1.00 90.38 99 CYS A C 1
ATOM 754 O O . CYS A 1 99 ? 16.014 10.310 -18.664 1.00 90.38 99 CYS A O 1
ATOM 756 N N . ASP A 1 100 ? 16.790 10.455 -16.564 1.00 90.44 100 ASP A N 1
ATOM 757 C CA . ASP A 1 100 ? 16.802 9.002 -16.347 1.00 90.44 100 ASP A CA 1
ATOM 758 C C . ASP A 1 100 ? 15.378 8.443 -16.227 1.00 90.44 100 ASP A C 1
ATOM 760 O O . ASP A 1 100 ? 15.098 7.331 -16.678 1.00 90.44 100 ASP A O 1
ATOM 764 N N . LEU A 1 101 ? 14.450 9.216 -15.652 1.00 92.00 101 LEU A N 1
ATOM 765 C CA . LEU A 1 101 ? 13.047 8.818 -15.586 1.00 92.00 101 LEU A CA 1
ATOM 766 C C . LEU A 1 101 ? 12.420 8.757 -16.983 1.00 92.00 101 LEU A C 1
ATOM 768 O O . LEU A 1 101 ? 11.806 7.744 -17.309 1.00 92.00 101 LEU A O 1
ATOM 772 N N . GLN A 1 102 ? 12.638 9.778 -17.819 1.00 93.06 102 GLN A N 1
ATOM 773 C CA . GLN A 1 102 ? 12.174 9.804 -19.208 1.00 93.06 102 GLN A CA 1
ATOM 774 C C . GLN A 1 102 ? 12.778 8.648 -20.011 1.00 93.06 102 GLN A C 1
ATOM 776 O O . GLN A 1 102 ? 12.045 7.890 -20.630 1.00 93.06 102 GLN A O 1
ATOM 781 N N . ARG A 1 103 ? 14.094 8.412 -19.908 1.00 91.75 103 ARG A N 1
ATOM 782 C CA . ARG A 1 103 ? 14.741 7.269 -20.574 1.00 91.75 103 ARG A CA 1
ATOM 783 C C . ARG A 1 103 ? 14.156 5.928 -20.123 1.00 91.75 103 ARG A C 1
ATOM 785 O O . ARG A 1 103 ? 13.959 5.030 -20.937 1.00 91.75 103 ARG A O 1
ATOM 792 N N . SER A 1 104 ? 13.903 5.769 -18.823 1.00 91.62 104 SER A N 1
ATOM 793 C CA . SER A 1 104 ? 13.268 4.561 -18.280 1.00 91.62 104 SER A CA 1
ATOM 794 C C . SER A 1 104 ? 11.851 4.376 -18.815 1.00 91.62 104 SER A C 1
ATOM 796 O O . SER A 1 104 ? 11.470 3.251 -19.134 1.00 91.62 104 SER A O 1
ATOM 798 N N . LEU A 1 105 ? 11.095 5.467 -18.928 1.00 92.88 105 LEU A N 1
ATOM 799 C CA . LEU A 1 105 ? 9.748 5.487 -19.480 1.00 92.88 105 LEU A CA 1
ATOM 800 C C . LEU A 1 105 ? 9.745 5.131 -20.971 1.00 92.88 105 LEU A C 1
ATOM 802 O O . LEU A 1 105 ? 8.972 4.266 -21.364 1.00 92.88 105 LEU A O 1
ATOM 806 N N . ASP A 1 106 ? 10.650 5.701 -21.768 1.00 92.75 106 ASP A N 1
ATOM 807 C CA . ASP A 1 106 ? 10.770 5.431 -23.207 1.00 92.75 106 ASP A CA 1
ATOM 808 C C . ASP A 1 106 ? 11.105 3.960 -23.480 1.00 92.75 106 ASP A C 1
ATOM 810 O O . ASP A 1 106 ? 10.457 3.304 -24.295 1.00 92.75 106 ASP A O 1
ATOM 814 N N . LEU A 1 107 ? 12.081 3.405 -22.750 1.00 92.31 107 LEU A N 1
ATOM 815 C CA . LEU A 1 107 ? 12.439 1.987 -22.858 1.00 92.31 107 LEU A CA 1
ATOM 816 C C . LEU A 1 107 ? 11.276 1.080 -22.447 1.00 92.31 107 LEU A C 1
ATOM 818 O O . LEU A 1 107 ? 11.023 0.059 -23.085 1.00 92.31 107 LEU A O 1
ATOM 822 N N . PHE A 1 108 ? 10.563 1.440 -21.378 1.00 92.00 108 PHE A N 1
ATOM 823 C CA . PHE A 1 108 ? 9.409 0.676 -20.918 1.00 92.00 108 PHE A CA 1
ATOM 824 C C . PHE A 1 108 ? 8.241 0.748 -21.913 1.00 92.00 108 PHE A C 1
ATOM 826 O O . PHE A 1 108 ? 7.598 -0.270 -22.169 1.00 92.00 108 PHE A O 1
ATOM 833 N N . ALA A 1 109 ? 7.997 1.916 -22.512 1.00 92.31 109 ALA A N 1
ATOM 834 C CA . ALA A 1 109 ? 6.985 2.124 -23.542 1.00 92.31 109 ALA A CA 1
ATOM 835 C C . ALA A 1 109 ? 7.293 1.311 -24.803 1.00 92.31 109 ALA A C 1
ATOM 837 O O . ALA A 1 109 ? 6.425 0.580 -25.275 1.00 92.31 109 ALA A O 1
ATOM 838 N N . ALA A 1 110 ? 8.537 1.348 -25.286 1.00 92.06 110 ALA A N 1
ATOM 839 C CA . ALA A 1 110 ? 8.963 0.577 -26.451 1.00 92.06 110 ALA A CA 1
ATOM 840 C C . ALA A 1 110 ? 8.797 -0.940 -26.240 1.00 92.06 110 ALA A C 1
ATOM 842 O O . ALA A 1 110 ? 8.300 -1.644 -27.121 1.00 92.06 110 ALA A O 1
ATOM 843 N N . GLU A 1 111 ? 9.154 -1.460 -25.060 1.00 90.81 111 GLU A N 1
ATOM 844 C CA . GLU A 1 111 ? 8.966 -2.880 -24.735 1.00 90.81 111 GLU A CA 1
ATOM 845 C C . GLU A 1 111 ? 7.484 -3.257 -24.563 1.00 90.81 111 GLU A C 1
ATOM 847 O O . GLU A 1 111 ? 7.070 -4.340 -24.992 1.00 90.81 111 GLU A O 1
ATOM 852 N N . CYS A 1 112 ? 6.661 -2.363 -24.000 1.00 90.19 112 CYS A N 1
ATOM 853 C CA . CYS A 1 112 ? 5.205 -2.527 -23.975 1.00 90.19 112 CYS A CA 1
ATOM 854 C C . CYS A 1 112 ? 4.639 -2.627 -25.397 1.00 90.19 112 CYS A C 1
ATOM 856 O O . CYS A 1 112 ? 3.926 -3.584 -25.707 1.00 90.19 112 CYS A O 1
ATOM 858 N N . GLU A 1 113 ? 4.994 -1.695 -26.281 1.00 89.81 113 GLU A N 1
ATOM 859 C CA . GLU A 1 113 ? 4.539 -1.683 -27.674 1.00 89.81 113 GLU A CA 1
ATOM 860 C C . GLU A 1 113 ? 4.998 -2.931 -28.430 1.00 89.81 113 GLU A C 1
ATOM 862 O O . GLU A 1 113 ? 4.209 -3.569 -29.135 1.00 89.81 113 GLU A O 1
ATOM 867 N N . ALA A 1 114 ? 6.247 -3.359 -28.221 1.00 86.75 114 ALA A N 1
ATOM 868 C CA . ALA A 1 114 ? 6.773 -4.592 -28.794 1.00 86.75 114 ALA A CA 1
ATOM 869 C C . ALA A 1 114 ? 5.965 -5.826 -28.354 1.00 86.75 114 ALA A C 1
ATOM 871 O O . ALA A 1 114 ? 5.750 -6.733 -29.168 1.00 86.75 114 ALA A O 1
ATOM 872 N N . ALA A 1 115 ? 5.474 -5.840 -27.110 1.00 83.94 115 ALA A N 1
ATOM 873 C CA . ALA A 1 115 ? 4.594 -6.871 -26.561 1.00 83.94 115 ALA A CA 1
ATOM 874 C C . ALA A 1 115 ? 3.113 -6.725 -26.977 1.00 83.94 115 ALA A C 1
ATOM 876 O O . ALA A 1 115 ? 2.311 -7.622 -26.703 1.00 83.94 115 ALA A O 1
ATOM 877 N N . GLY A 1 116 ? 2.744 -5.649 -27.681 1.00 84.31 116 GLY A N 1
ATOM 878 C CA . GLY A 1 116 ? 1.366 -5.353 -28.085 1.00 84.31 116 GLY A CA 1
ATOM 879 C C . GLY A 1 116 ? 0.521 -4.718 -26.977 1.00 84.31 116 GLY A C 1
ATOM 880 O O . GLY A 1 116 ? -0.699 -4.876 -26.974 1.00 84.31 116 GLY A O 1
ATOM 881 N N . MET A 1 117 ? 1.164 -4.038 -26.030 1.00 87.06 117 MET A N 1
ATOM 882 C CA . MET A 1 117 ? 0.547 -3.274 -24.949 1.00 87.06 117 MET A CA 1
ATOM 883 C C . MET A 1 117 ? 0.741 -1.775 -25.193 1.00 87.06 117 MET A C 1
ATOM 885 O O . MET A 1 117 ? 1.706 -1.359 -25.827 1.00 87.06 117 MET A O 1
ATOM 889 N N . ARG A 1 118 ? -0.173 -0.954 -24.672 1.00 88.75 118 ARG A N 1
ATOM 890 C CA . ARG A 1 118 ? -0.083 0.508 -24.733 1.00 88.75 118 ARG A CA 1
ATOM 891 C C . ARG A 1 118 ? -0.188 1.078 -23.325 1.00 88.75 118 ARG A C 1
ATOM 893 O O . ARG A 1 118 ? -1.061 0.666 -22.564 1.00 88.75 118 ARG A O 1
ATOM 900 N N . ILE A 1 119 ? 0.677 2.034 -23.004 1.00 89.62 119 ILE A N 1
ATOM 901 C CA . ILE A 1 119 ? 0.595 2.794 -21.755 1.00 89.62 119 ILE A CA 1
ATOM 902 C C . ILE A 1 119 ? -0.581 3.770 -21.852 1.00 89.62 119 ILE A C 1
ATOM 904 O O . ILE A 1 119 ? -0.720 4.493 -22.835 1.00 89.62 119 ILE A O 1
ATOM 908 N N . SER A 1 120 ? -1.434 3.790 -20.829 1.00 89.69 120 SER A N 1
ATOM 909 C CA . SER A 1 120 ? -2.553 4.730 -20.748 1.00 89.69 120 SER A CA 1
ATOM 910 C C . SER A 1 120 ? -2.063 6.055 -20.173 1.00 89.69 120 SER A C 1
ATOM 912 O O . SER A 1 120 ? -1.991 6.210 -18.955 1.00 89.69 120 SER A O 1
ATOM 914 N N . THR A 1 121 ? -1.758 7.019 -21.033 1.00 88.88 121 THR A N 1
ATOM 915 C CA . THR A 1 121 ? -1.332 8.381 -20.658 1.00 88.88 121 THR A CA 1
ATOM 916 C C . THR A 1 121 ? -2.352 9.085 -19.765 1.00 88.88 121 THR A C 1
ATOM 918 O O . THR A 1 121 ? -1.978 9.698 -18.776 1.00 88.88 121 THR A O 1
ATOM 921 N N . SER A 1 122 ? -3.649 8.877 -20.010 1.00 88.00 122 SER A N 1
ATOM 922 C CA . SER A 1 122 ? -4.748 9.415 -19.189 1.00 88.00 122 SER A CA 1
ATOM 923 C C . SER A 1 122 ? -4.826 8.875 -17.756 1.00 88.00 122 SER A C 1
ATOM 925 O O . SER A 1 122 ? -5.484 9.480 -16.915 1.00 88.00 122 SER A O 1
ATOM 927 N N . LYS A 1 123 ? -4.199 7.726 -17.477 1.00 87.56 123 LYS A N 1
ATOM 928 C CA . LYS A 1 123 ? -4.146 7.103 -16.141 1.00 87.56 123 LYS A CA 1
ATOM 929 C C . LYS A 1 123 ? -2.753 7.184 -15.515 1.00 87.56 123 LYS A C 1
ATOM 931 O O . LYS A 1 123 ? -2.578 6.774 -14.373 1.00 87.56 123 LYS A O 1
ATOM 936 N N . SER A 1 124 ? -1.767 7.636 -16.284 1.00 91.81 124 SER A N 1
ATOM 937 C CA . SER A 1 124 ? -0.372 7.704 -15.865 1.00 91.81 124 SER A CA 1
ATOM 938 C C . SER A 1 124 ? -0.078 9.117 -15.395 1.00 91.81 124 SER A C 1
ATOM 940 O O . SER A 1 124 ? -0.407 10.081 -16.076 1.00 91.81 124 SER A O 1
ATOM 942 N N . GLU A 1 125 ? 0.560 9.248 -14.241 1.00 93.62 125 GLU A N 1
ATOM 943 C CA . GLU A 1 125 ? 0.845 10.543 -13.628 1.00 93.62 125 GLU A CA 1
ATOM 944 C C . GLU A 1 125 ? 2.317 10.603 -13.216 1.00 93.62 125 GLU A C 1
ATOM 946 O O . GLU A 1 125 ? 2.927 9.589 -12.866 1.00 93.62 125 GLU A O 1
ATOM 951 N N . ALA A 1 126 ? 2.889 11.803 -13.242 1.00 93.75 126 ALA A N 1
ATOM 952 C CA . ALA A 1 126 ? 4.237 12.076 -12.767 1.00 93.75 126 ALA A CA 1
ATOM 953 C C . ALA A 1 126 ? 4.177 12.752 -11.393 1.00 93.75 126 ALA A C 1
ATOM 955 O O . ALA A 1 126 ? 3.408 13.686 -11.184 1.00 93.75 126 ALA A O 1
ATOM 956 N N . MET A 1 127 ? 5.019 12.336 -10.449 1.00 93.75 127 MET A N 1
ATOM 957 C CA . MET A 1 127 ? 5.119 12.990 -9.142 1.00 93.75 127 MET A CA 1
ATOM 958 C C . MET A 1 127 ? 6.581 13.185 -8.756 1.00 93.75 127 MET A C 1
ATOM 960 O O . MET A 1 127 ? 7.386 12.256 -8.811 1.00 93.75 127 MET A O 1
ATOM 964 N N . VAL A 1 128 ? 6.914 14.392 -8.299 1.00 91.88 128 VAL A N 1
ATOM 965 C CA . VAL A 1 128 ? 8.262 14.736 -7.836 1.00 91.88 128 VAL A CA 1
ATOM 966 C C . VAL A 1 128 ? 8.308 14.738 -6.312 1.00 91.88 128 VAL A C 1
ATOM 968 O O . VAL A 1 128 ? 7.629 15.528 -5.657 1.00 91.88 128 VAL A O 1
ATOM 971 N N . LEU A 1 129 ? 9.159 13.886 -5.739 1.00 88.44 129 LEU A N 1
ATOM 972 C CA . LEU A 1 129 ? 9.451 13.864 -4.304 1.00 88.44 129 LEU A CA 1
ATOM 973 C C . LEU A 1 129 ? 10.654 14.769 -4.004 1.00 88.44 129 LEU A C 1
ATOM 975 O O . LEU A 1 129 ? 11.797 14.315 -3.941 1.00 88.44 129 LEU A O 1
ATOM 979 N N . SER A 1 130 ? 10.407 16.067 -3.821 1.00 83.56 130 SER A N 1
ATOM 980 C CA . SER A 1 130 ? 11.453 17.062 -3.555 1.00 83.56 130 SER A CA 1
ATOM 981 C C . SER A 1 130 ? 11.010 18.084 -2.510 1.00 83.56 130 SER A C 1
ATOM 983 O O . SER A 1 130 ? 9.834 18.407 -2.375 1.00 83.56 130 SER A O 1
ATOM 985 N N . ARG A 1 131 ? 11.978 18.638 -1.768 1.00 79.12 131 ARG A N 1
ATOM 986 C CA . ARG A 1 131 ? 11.731 19.781 -0.867 1.00 79.12 131 ARG A CA 1
ATOM 987 C C . ARG A 1 131 ? 11.583 21.100 -1.615 1.00 79.12 131 ARG A C 1
ATOM 989 O O . ARG A 1 131 ? 11.041 22.049 -1.060 1.00 79.12 131 ARG A O 1
ATOM 996 N N . LYS A 1 132 ? 12.140 21.177 -2.823 1.00 82.00 132 LYS A N 1
ATOM 997 C CA . LYS A 1 132 ? 12.036 22.339 -3.700 1.00 82.00 132 LYS A CA 1
ATOM 998 C C . LYS A 1 132 ? 11.086 21.995 -4.843 1.00 82.00 132 LYS A C 1
ATOM 1000 O O . LYS A 1 132 ? 11.253 20.911 -5.410 1.00 82.00 132 LYS A O 1
ATOM 1005 N N . PRO A 1 133 ? 10.143 22.886 -5.188 1.00 82.12 133 PRO A N 1
ATOM 1006 C CA . PRO A 1 133 ? 9.364 22.745 -6.407 1.00 82.12 133 PRO A CA 1
ATOM 1007 C C . PRO A 1 133 ? 10.297 22.528 -7.598 1.00 82.12 133 PRO A C 1
ATOM 1009 O O . PRO A 1 133 ? 11.333 23.185 -7.708 1.00 82.12 133 PRO A O 1
ATOM 1012 N N . MET A 1 134 ? 9.954 21.553 -8.424 1.00 86.25 134 MET A N 1
ATOM 1013 C CA . MET A 1 134 ? 10.704 21.176 -9.610 1.00 86.25 134 MET A CA 1
ATOM 1014 C C . MET A 1 134 ? 9.706 20.674 -10.641 1.00 86.25 134 MET A C 1
ATOM 1016 O O . MET A 1 134 ? 8.808 19.893 -10.306 1.00 86.25 134 MET A O 1
ATOM 1020 N N . ASP A 1 135 ? 9.901 21.113 -11.874 1.00 89.00 135 ASP A N 1
ATOM 1021 C CA . ASP A 1 135 ? 9.131 20.642 -13.011 1.00 89.00 135 ASP A CA 1
ATOM 1022 C C . ASP A 1 135 ? 9.722 19.327 -13.517 1.00 89.00 135 ASP A C 1
ATOM 1024 O O . ASP A 1 135 ? 10.941 19.149 -13.601 1.00 89.00 135 ASP A O 1
ATOM 1028 N N . CYS A 1 136 ? 8.842 18.388 -13.831 1.00 88.12 136 CYS A N 1
ATOM 1029 C CA . CYS A 1 136 ? 9.176 17.082 -14.370 1.00 88.12 136 CYS A CA 1
ATOM 1030 C C . CYS A 1 136 ? 8.322 16.852 -15.619 1.00 88.12 136 CYS A C 1
ATOM 1032 O O . CYS A 1 136 ? 7.339 16.112 -15.564 1.00 88.12 136 CYS A O 1
ATOM 1034 N N . PRO A 1 137 ? 8.659 17.523 -16.737 1.00 91.81 137 PRO A N 1
ATOM 1035 C CA . PRO A 1 137 ? 7.983 17.281 -17.999 1.00 91.81 137 PRO A CA 1
ATOM 1036 C C . PRO A 1 137 ? 8.337 15.868 -18.465 1.00 91.81 137 PRO A C 1
ATOM 1038 O O . PRO A 1 137 ? 9.477 15.599 -18.841 1.00 91.81 137 PRO A O 1
ATOM 1041 N N . LEU A 1 138 ? 7.362 14.966 -18.391 1.00 92.88 138 LEU A N 1
ATOM 1042 C CA . LEU A 1 138 ? 7.463 13.612 -18.922 1.00 92.88 138 LEU A CA 1
ATOM 1043 C C . LEU A 1 138 ? 6.473 13.443 -20.062 1.00 92.88 138 LEU A C 1
ATOM 1045 O O . LEU A 1 138 ? 5.379 14.007 -20.029 1.00 92.88 138 LEU A O 1
ATOM 1049 N N . GLN A 1 139 ? 6.840 12.630 -21.042 1.00 93.25 139 GLN A N 1
ATOM 1050 C CA . GLN A 1 139 ? 5.980 12.306 -22.174 1.00 93.25 139 GLN A CA 1
ATOM 1051 C C . GLN A 1 139 ? 6.070 10.826 -22.533 1.00 93.25 139 GLN A C 1
ATOM 1053 O O . GLN A 1 139 ? 7.093 10.183 -22.309 1.00 93.25 139 GLN A O 1
ATOM 1058 N N . VAL A 1 140 ? 4.999 10.284 -23.103 1.00 91.81 140 VAL A N 1
ATOM 1059 C CA . VAL A 1 140 ? 4.989 8.960 -23.732 1.00 91.81 140 VAL A CA 1
ATOM 1060 C C . VAL A 1 140 ? 4.630 9.164 -25.195 1.00 91.81 140 VAL A C 1
ATOM 1062 O O . VAL A 1 140 ? 3.527 9.609 -25.513 1.00 91.81 140 VAL A O 1
ATOM 1065 N N . GLY A 1 141 ? 5.576 8.891 -26.094 1.00 87.06 141 GLY A N 1
ATOM 1066 C CA . GLY A 1 141 ? 5.445 9.305 -27.489 1.00 87.06 141 GLY A CA 1
ATOM 1067 C C . GLY A 1 141 ? 5.331 10.829 -27.582 1.00 87.06 141 GLY A C 1
ATOM 1068 O O . GLY A 1 141 ? 6.250 11.536 -27.180 1.00 87.06 141 GLY A O 1
ATOM 1069 N N . ASN A 1 142 ? 4.188 11.323 -28.067 1.00 87.25 142 ASN A N 1
ATOM 1070 C CA . ASN A 1 142 ? 3.910 12.757 -28.224 1.00 87.25 142 ASN A CA 1
ATOM 1071 C C . ASN A 1 142 ? 2.935 13.315 -27.169 1.00 87.25 142 ASN A C 1
ATOM 1073 O O . ASN A 1 142 ? 2.489 14.454 -27.285 1.00 87.25 142 ASN A O 1
ATOM 1077 N N . GLU A 1 143 ? 2.560 12.518 -26.168 1.00 92.62 143 GLU A N 1
ATOM 1078 C CA . GLU A 1 143 ? 1.582 12.907 -25.150 1.00 92.62 143 GLU A CA 1
ATOM 1079 C C . GLU A 1 143 ? 2.273 13.185 -23.812 1.00 92.62 143 GLU A C 1
ATOM 1081 O O . GLU A 1 143 ? 2.977 12.328 -23.273 1.00 92.62 143 GLU A O 1
ATOM 1086 N N . ALA A 1 144 ? 2.057 14.380 -23.261 1.00 93.06 144 ALA A N 1
ATOM 1087 C CA . ALA A 1 144 ? 2.604 14.774 -21.967 1.00 93.06 144 ALA A CA 1
ATOM 1088 C C . ALA A 1 144 ? 1.848 14.106 -20.808 1.00 93.06 144 ALA A C 1
ATOM 1090 O O . ALA A 1 144 ? 0.617 14.030 -20.813 1.00 93.06 144 ALA A O 1
ATOM 1091 N N . LEU A 1 145 ? 2.585 13.671 -19.786 1.00 93.62 145 LEU A N 1
ATOM 1092 C CA . LEU A 1 145 ? 2.012 13.140 -18.555 1.00 93.62 145 LEU A CA 1
ATOM 1093 C C . LEU A 1 145 ? 1.720 14.274 -17.560 1.00 93.62 145 LEU A C 1
ATOM 1095 O O . LEU A 1 145 ? 2.580 15.134 -17.344 1.00 93.62 145 LEU A O 1
ATOM 1099 N N . PRO A 1 146 ? 0.544 14.279 -16.909 1.00 93.88 146 PRO A N 1
ATOM 1100 C CA . PRO A 1 146 ? 0.228 15.270 -15.892 1.00 93.88 146 PRO A CA 1
ATOM 1101 C C . PRO A 1 146 ? 1.142 15.117 -14.672 1.00 93.88 146 PRO A C 1
ATOM 1103 O O . PRO A 1 146 ? 1.295 14.026 -14.118 1.00 93.88 146 PRO A O 1
ATOM 1106 N N . GLN A 1 147 ? 1.718 16.232 -14.217 1.00 93.56 147 GLN A N 1
ATOM 1107 C CA . GLN A 1 147 ? 2.452 16.287 -12.956 1.00 93.56 147 GLN A CA 1
ATOM 1108 C C . GLN A 1 147 ? 1.491 16.565 -11.792 1.00 93.56 147 GLN A C 1
ATOM 1110 O O . GLN A 1 147 ? 0.827 17.602 -11.753 1.00 93.56 147 GLN A O 1
ATOM 1115 N N . VAL A 1 148 ? 1.453 15.666 -10.809 1.00 92.94 148 VAL A N 1
ATOM 1116 C CA . VAL A 1 148 ? 0.549 15.721 -9.652 1.00 92.94 148 VAL A CA 1
ATOM 1117 C C . VAL A 1 148 ? 1.303 15.906 -8.335 1.00 92.94 148 VAL A C 1
ATOM 1119 O O . VAL A 1 148 ? 2.486 15.583 -8.200 1.00 92.94 148 VAL A O 1
ATOM 1122 N N . LYS A 1 149 ? 0.603 16.445 -7.330 1.00 91.75 149 LYS A N 1
ATOM 1123 C CA . LYS A 1 149 ? 1.110 16.567 -5.948 1.00 91.75 149 LYS A CA 1
ATOM 1124 C C . LYS A 1 149 ? 0.747 15.375 -5.072 1.00 91.75 149 LYS A C 1
ATOM 1126 O O . LYS A 1 149 ? 1.405 15.141 -4.062 1.00 91.75 149 LYS A O 1
ATOM 1131 N N . GLU A 1 150 ? -0.313 14.664 -5.429 1.00 91.69 150 GLU A N 1
ATOM 1132 C CA . GLU A 1 150 ? -0.793 13.493 -4.713 1.00 91.69 150 GLU A CA 1
ATOM 1133 C C . GLU A 1 150 ? -0.985 12.368 -5.728 1.00 91.69 150 GLU A C 1
ATOM 1135 O O . GLU A 1 150 ? -1.613 12.584 -6.757 1.00 91.69 150 GLU A O 1
ATOM 1140 N N . PHE A 1 151 ? -0.424 11.195 -5.446 1.00 88.62 151 PHE A N 1
ATOM 1141 C CA . PHE A 1 151 ? -0.418 10.047 -6.351 1.00 88.62 151 PHE A CA 1
ATOM 1142 C C . PHE A 1 151 ? -0.897 8.801 -5.612 1.00 88.62 151 PHE A C 1
ATOM 1144 O O . PHE A 1 151 ? -0.411 8.501 -4.518 1.00 88.62 151 PHE A O 1
ATOM 1151 N N . LYS A 1 152 ? -1.852 8.062 -6.181 1.00 90.31 152 LYS A N 1
ATOM 1152 C CA . LYS A 1 152 ? -2.391 6.843 -5.565 1.00 90.31 152 LYS A CA 1
ATOM 1153 C C . LYS A 1 152 ? -1.736 5.609 -6.180 1.00 90.31 152 LYS A C 1
ATOM 1155 O O . LYS A 1 152 ? -1.909 5.351 -7.361 1.00 90.31 152 LYS A O 1
ATOM 1160 N N . TYR A 1 153 ? -1.089 4.793 -5.353 1.00 90.38 153 TYR A N 1
ATOM 1161 C CA . TYR A 1 153 ? -0.472 3.534 -5.772 1.00 90.38 153 TYR A CA 1
ATOM 1162 C C . TYR A 1 153 ? -0.879 2.398 -4.833 1.00 90.38 153 TYR A C 1
ATOM 1164 O O . TYR A 1 153 ? -0.767 2.529 -3.614 1.00 90.38 153 TYR A O 1
ATOM 1172 N N . LEU A 1 154 ? -1.411 1.300 -5.385 1.00 90.38 154 LEU A N 1
ATOM 1173 C CA . LEU A 1 154 ? -1.893 0.128 -4.627 1.00 90.38 154 LEU A CA 1
ATOM 1174 C C . LEU A 1 154 ? -2.847 0.473 -3.477 1.00 90.38 154 LEU A C 1
ATOM 1176 O O . LEU A 1 154 ? -2.842 -0.120 -2.395 1.00 90.38 154 LEU A O 1
ATOM 1180 N N . GLY A 1 155 ? -3.682 1.481 -3.721 1.00 89.25 155 GLY A N 1
ATOM 1181 C CA . GLY A 1 155 ? -4.651 1.975 -2.756 1.00 89.25 155 GLY A CA 1
ATOM 1182 C C . GLY A 1 155 ? -4.108 3.003 -1.765 1.00 89.25 155 GLY A C 1
ATOM 1183 O O . GLY A 1 155 ? -4.935 3.606 -1.087 1.00 89.25 155 GLY A O 1
ATOM 1184 N N . VAL A 1 156 ? -2.798 3.242 -1.692 1.00 91.19 156 VAL A N 1
ATOM 1185 C CA . VAL A 1 156 ? -2.143 4.183 -0.766 1.00 91.19 156 VAL A CA 1
ATOM 1186 C C . VAL A 1 156 ? -1.899 5.521 -1.460 1.00 91.19 156 VAL A C 1
ATOM 1188 O O . VAL A 1 156 ? -1.428 5.553 -2.595 1.00 91.19 156 VAL A O 1
ATOM 1191 N N . LEU A 1 157 ? -2.234 6.629 -0.796 1.00 92.62 157 LEU A N 1
ATOM 1192 C CA . LEU A 1 157 ? -1.965 7.975 -1.296 1.00 92.62 157 LEU A CA 1
ATOM 1193 C C . LEU A 1 157 ? -0.576 8.448 -0.857 1.00 92.62 157 LEU A C 1
ATOM 1195 O O . LEU A 1 157 ? -0.281 8.544 0.334 1.00 92.62 157 LEU A O 1
ATOM 1199 N N . PHE A 1 158 ? 0.249 8.814 -1.825 1.00 91.31 158 PHE A N 1
ATOM 1200 C CA . PHE A 1 158 ? 1.538 9.451 -1.617 1.00 91.31 158 PHE A CA 1
ATOM 1201 C C . PHE A 1 158 ? 1.420 10.946 -1.896 1.00 91.31 158 PHE A C 1
ATOM 1203 O O . PHE A 1 158 ? 0.725 11.357 -2.816 1.00 91.31 158 PHE A O 1
ATOM 1210 N N . SER A 1 159 ? 2.106 11.756 -1.095 1.00 91.12 159 SER A N 1
ATOM 1211 C CA . SER A 1 159 ? 2.209 13.206 -1.279 1.00 91.12 159 SER A CA 1
ATOM 1212 C C . SER A 1 159 ? 3.620 13.566 -1.730 1.00 91.12 159 SER A C 1
ATOM 1214 O O . SER A 1 159 ? 4.590 12.988 -1.229 1.00 91.12 159 SER A O 1
ATOM 1216 N N . SER A 1 160 ? 3.746 14.578 -2.592 1.00 89.56 160 SER A N 1
ATOM 1217 C CA . SER A 1 160 ? 5.027 15.152 -3.024 1.00 89.56 160 SER A CA 1
ATOM 1218 C C . SER A 1 160 ? 5.895 15.616 -1.849 1.00 89.56 160 SER A C 1
ATOM 1220 O O . SER A 1 160 ? 7.123 15.615 -1.921 1.00 89.56 160 SER A O 1
ATOM 1222 N N . GLU A 1 161 ? 5.265 15.983 -0.729 1.00 86.31 161 GLU A N 1
ATOM 1223 C CA . GLU A 1 161 ? 5.951 16.389 0.498 1.00 86.31 161 GLU A CA 1
ATOM 1224 C C . GLU A 1 161 ? 6.464 15.203 1.326 1.00 86.31 161 GLU A C 1
ATOM 1226 O O . GLU A 1 161 ? 7.195 15.418 2.295 1.00 86.31 161 GLU A O 1
ATOM 1231 N N . GLY A 1 162 ? 6.057 13.968 1.019 1.00 83.94 162 GLY A N 1
ATOM 1232 C CA . GLY A 1 162 ? 6.352 12.772 1.815 1.00 83.94 162 GLY A CA 1
ATOM 1233 C C . GLY A 1 162 ? 5.647 12.754 3.177 1.00 83.94 162 GLY A C 1
ATOM 1234 O O . GLY A 1 162 ? 6.221 12.288 4.164 1.00 83.94 162 GLY A O 1
ATOM 1235 N N . THR A 1 163 ? 4.456 13.352 3.262 1.00 86.25 163 THR A N 1
ATOM 1236 C CA . THR A 1 163 ? 3.594 13.395 4.455 1.00 86.25 163 THR A CA 1
ATOM 1237 C C . THR A 1 163 ? 2.514 12.314 4.379 1.00 86.25 163 THR A C 1
ATOM 1239 O O . THR A 1 163 ? 1.991 12.025 3.306 1.00 86.25 163 THR A O 1
ATOM 1242 N N . MET A 1 164 ? 2.175 11.703 5.517 1.00 86.19 164 MET A N 1
ATOM 1243 C CA . MET A 1 164 ? 1.157 10.637 5.604 1.00 86.19 164 MET A CA 1
ATOM 1244 C C . MET A 1 164 ? -0.203 11.167 6.076 1.00 86.19 164 MET A C 1
ATOM 1246 O O . MET A 1 164 ? -1.206 10.459 6.058 1.00 86.19 164 MET A O 1
ATOM 1250 N N . GLU A 1 165 ? -0.268 12.429 6.495 1.00 87.44 165 GLU A N 1
ATOM 1251 C CA . GLU A 1 165 ? -1.441 13.059 7.094 1.00 87.44 165 GLU A CA 1
ATOM 1252 C C . GLU A 1 165 ? -2.648 13.092 6.147 1.00 87.44 165 GLU A C 1
ATOM 1254 O O . GLU A 1 165 ? -3.790 12.958 6.607 1.00 87.44 165 GLU A O 1
ATOM 1259 N N . ARG A 1 166 ? -2.393 13.257 4.840 1.00 90.50 166 ARG A N 1
ATOM 1260 C CA . ARG A 1 166 ? -3.407 13.219 3.776 1.00 90.50 166 ARG A CA 1
ATOM 1261 C C . ARG A 1 166 ? -3.980 11.815 3.611 1.00 90.50 166 ARG A C 1
ATOM 1263 O O . ARG A 1 166 ? -5.196 11.658 3.707 1.00 90.50 166 ARG A O 1
ATOM 1270 N N . GLU A 1 167 ? -3.125 10.801 3.477 1.00 91.88 167 GLU A N 1
ATOM 1271 C CA . GLU A 1 167 ? -3.545 9.395 3.385 1.00 91.88 167 GLU A CA 1
ATOM 1272 C C . GLU A 1 167 ? -4.350 8.966 4.611 1.00 91.88 167 GLU A C 1
ATOM 1274 O O . GLU A 1 167 ? -5.446 8.422 4.500 1.00 91.88 167 GLU A O 1
ATOM 1279 N N . MET A 1 168 ? -3.858 9.301 5.797 1.00 89.25 168 MET A N 1
ATOM 1280 C CA . MET A 1 168 ? -4.563 9.062 7.048 1.00 89.25 168 MET A CA 1
ATOM 1281 C C . MET A 1 168 ? -5.949 9.710 7.087 1.00 89.25 168 MET A C 1
ATOM 1283 O O . MET A 1 168 ? -6.926 9.083 7.496 1.00 89.25 168 MET A O 1
ATOM 1287 N N . GLY A 1 169 ? -6.045 10.980 6.682 1.00 91.94 169 GLY A N 1
ATOM 1288 C CA . GLY A 1 169 ? -7.322 11.683 6.604 1.00 91.94 169 GLY A CA 1
ATOM 1289 C C . GLY A 1 169 ? -8.286 11.003 5.639 1.00 91.94 169 GLY A C 1
ATOM 1290 O O . GLY A 1 169 ? -9.451 10.811 5.984 1.00 91.94 169 GLY A O 1
ATOM 1291 N N . ARG A 1 170 ? -7.782 10.571 4.482 1.00 94.06 170 ARG A N 1
ATOM 1292 C CA . ARG A 1 170 ? -8.542 9.827 3.478 1.00 94.06 170 ARG A CA 1
ATOM 1293 C C . ARG A 1 170 ? -9.048 8.488 4.020 1.00 94.06 170 ARG A C 1
ATOM 1295 O O . ARG A 1 170 ? -10.214 8.172 3.814 1.00 94.06 170 ARG A O 1
ATOM 1302 N N . ARG A 1 171 ? -8.225 7.727 4.752 1.00 93.88 171 ARG A N 1
ATOM 1303 C CA . ARG A 1 171 ? -8.610 6.441 5.371 1.00 93.88 171 ARG A CA 1
ATOM 1304 C C . ARG A 1 171 ? -9.662 6.604 6.459 1.00 93.88 171 ARG A C 1
ATOM 1306 O O . ARG A 1 171 ? -10.655 5.882 6.454 1.00 93.88 171 ARG A O 1
ATOM 1313 N N . ILE A 1 172 ? -9.485 7.584 7.348 1.00 92.88 172 ILE A N 1
ATOM 1314 C CA . ILE A 1 172 ? -10.489 7.927 8.367 1.00 92.88 172 ILE A CA 1
ATOM 1315 C C . ILE A 1 172 ? -11.803 8.346 7.698 1.00 92.88 172 ILE A C 1
ATOM 1317 O O . ILE A 1 172 ? -12.867 7.887 8.108 1.00 92.88 172 ILE A O 1
ATOM 1321 N N . GLY A 1 173 ? -11.732 9.173 6.651 1.00 94.38 173 GLY A N 1
ATOM 1322 C CA . GLY A 1 173 ? -12.896 9.589 5.871 1.00 94.38 173 GLY A CA 1
ATOM 1323 C C . GLY A 1 173 ? -13.604 8.415 5.195 1.00 94.38 173 GLY A C 1
ATOM 1324 O O . GLY A 1 173 ? -14.817 8.291 5.320 1.00 94.38 173 GLY A O 1
ATOM 1325 N N . ALA A 1 174 ? -12.858 7.515 4.551 1.00 94.25 174 ALA A N 1
ATOM 1326 C CA . ALA A 1 174 ? -13.401 6.324 3.900 1.00 94.25 174 ALA A CA 1
ATOM 1327 C C . ALA A 1 174 ? -14.077 5.378 4.904 1.00 94.25 174 ALA A C 1
ATOM 1329 O O . ALA A 1 174 ? -15.216 4.967 4.692 1.00 94.25 174 ALA A O 1
ATOM 1330 N N . ALA A 1 175 ? -13.423 5.091 6.033 1.00 92.88 175 ALA A N 1
ATOM 1331 C CA . ALA A 1 175 ? -14.003 4.273 7.096 1.00 92.88 175 ALA A CA 1
ATOM 1332 C C . ALA A 1 175 ? -15.267 4.928 7.688 1.00 92.88 175 ALA A C 1
ATOM 1334 O O . ALA A 1 175 ? -16.261 4.250 7.951 1.00 92.88 175 ALA A O 1
ATOM 1335 N N . GLY A 1 176 ? -15.257 6.256 7.841 1.00 91.75 176 GLY A N 1
ATOM 1336 C CA . GLY A 1 176 ? -16.424 7.035 8.251 1.00 91.75 176 GLY A CA 1
ATOM 1337 C C . GLY A 1 176 ? -17.576 6.972 7.245 1.00 91.75 176 GLY A C 1
ATOM 1338 O O . GLY A 1 176 ? -18.717 6.779 7.653 1.00 91.75 176 GLY A O 1
ATOM 1339 N N . ALA A 1 177 ? -17.291 7.078 5.945 1.00 93.38 177 ALA A N 1
ATOM 1340 C CA . ALA A 1 177 ? -18.292 7.019 4.881 1.00 93.38 177 ALA A CA 1
ATOM 1341 C C . ALA A 1 177 ? -18.975 5.646 4.807 1.00 93.38 177 ALA A C 1
ATOM 1343 O O . ALA A 1 177 ? -20.200 5.573 4.720 1.00 93.38 177 ALA A O 1
ATOM 1344 N N . VAL A 1 178 ? -18.203 4.561 4.922 1.00 89.94 178 VAL A N 1
ATOM 1345 C CA . VAL A 1 178 ? -18.752 3.197 4.961 1.00 89.94 178 VAL A CA 1
ATOM 1346 C C . VAL A 1 178 ? -19.612 2.981 6.205 1.00 89.94 178 VAL A C 1
ATOM 1348 O O . VAL A 1 178 ? -20.667 2.358 6.147 1.00 89.94 178 VAL A O 1
ATOM 1351 N N . LEU A 1 179 ? -19.209 3.530 7.349 1.00 86.94 179 LEU A N 1
ATOM 1352 C CA . LEU A 1 179 ? -20.046 3.456 8.540 1.00 86.94 179 LEU A CA 1
ATOM 1353 C C . LEU A 1 179 ? -21.333 4.277 8.392 1.00 86.94 179 LEU A C 1
ATOM 1355 O O . LEU A 1 179 ? -22.382 3.865 8.882 1.00 86.94 179 LEU A O 1
ATOM 1359 N N . GLN A 1 180 ? -21.253 5.431 7.729 1.00 89.00 180 GLN A N 1
ATOM 1360 C CA . GLN A 1 180 ? -22.401 6.296 7.490 1.00 89.00 180 GLN A CA 1
ATOM 1361 C C . GLN A 1 180 ? -23.427 5.628 6.568 1.00 89.00 180 GLN A C 1
ATOM 1363 O O . GLN A 1 180 ? -24.622 5.714 6.844 1.00 89.00 180 GLN A O 1
ATOM 1368 N N . SER A 1 181 ? -22.990 4.915 5.524 1.00 90.81 181 SER A N 1
ATOM 1369 C CA . SER A 1 181 ? -23.908 4.164 4.655 1.00 90.81 181 SER A CA 1
ATOM 1370 C C . SER A 1 181 ? -24.606 3.015 5.392 1.00 90.81 181 SER A C 1
ATOM 1372 O O . SER A 1 181 ? -25.755 2.697 5.098 1.00 90.81 181 SER A O 1
ATOM 1374 N N . LEU A 1 182 ? -23.952 2.442 6.407 1.00 89.06 182 LEU A N 1
ATOM 1375 C CA . LEU A 1 182 ? -24.500 1.386 7.264 1.00 89.06 182 LEU A CA 1
ATOM 1376 C C . LEU A 1 182 ? -25.213 1.917 8.518 1.00 89.06 182 LEU A C 1
ATOM 1378 O O . LEU A 1 182 ? -25.640 1.140 9.379 1.00 89.06 182 LEU A O 1
ATOM 1382 N N . TYR A 1 183 ? -25.340 3.237 8.663 1.00 86.19 183 TYR A N 1
ATOM 1383 C CA . TYR A 1 183 ? -25.780 3.847 9.914 1.00 86.19 183 TYR A CA 1
ATOM 1384 C C . TYR A 1 183 ? -27.223 3.471 10.277 1.00 86.19 183 TYR A C 1
ATOM 1386 O O . TYR A 1 183 ? -27.480 2.995 11.387 1.00 86.19 183 TYR A O 1
ATOM 1394 N N . CYS A 1 184 ? -28.157 3.644 9.338 1.00 85.88 184 CYS A N 1
ATOM 1395 C CA . CYS A 1 184 ? -29.580 3.351 9.544 1.00 85.88 184 CYS A CA 1
ATOM 1396 C C . CYS A 1 184 ? -29.892 1.848 9.483 1.00 85.88 184 CYS A C 1
ATOM 1398 O O . CYS A 1 184 ? -30.834 1.385 10.120 1.00 85.88 184 CYS A O 1
ATOM 1400 N N . THR A 1 185 ? -29.108 1.083 8.723 1.00 88.44 185 THR A N 1
ATOM 1401 C CA . THR A 1 185 ? -29.370 -0.338 8.459 1.00 88.44 185 THR A CA 1
ATOM 1402 C C . THR A 1 185 ? -28.752 -1.255 9.507 1.00 88.44 185 THR A C 1
ATOM 1404 O O . THR A 1 185 ? -29.364 -2.255 9.873 1.00 88.44 185 THR A O 1
ATOM 1407 N N . VAL A 1 186 ? -27.567 -0.908 10.022 1.00 88.19 186 VAL A N 1
ATOM 1408 C CA . VAL A 1 186 ? -26.810 -1.750 10.956 1.00 88.19 186 VAL A CA 1
ATOM 1409 C C . VAL A 1 186 ? -26.602 -1.062 12.301 1.00 88.19 186 VAL A C 1
ATOM 1411 O O . VAL A 1 186 ? -26.981 -1.589 13.344 1.00 88.19 186 VAL A O 1
ATOM 1414 N N . VAL A 1 187 ? -25.981 0.119 12.305 1.00 82.56 187 VAL A N 1
ATOM 1415 C CA . VAL A 1 187 ? -25.420 0.701 13.538 1.00 82.56 187 VAL A CA 1
ATOM 1416 C C . VAL A 1 187 ? -26.517 1.089 14.535 1.00 82.56 187 VAL A C 1
ATOM 1418 O O . VAL A 1 187 ? -26.422 0.775 15.723 1.00 82.56 187 VAL A O 1
ATOM 1421 N N . THR A 1 188 ? -27.583 1.730 14.060 1.00 83.12 188 THR A N 1
ATOM 1422 C CA . THR A 1 188 ? -28.687 2.226 14.906 1.00 83.12 188 THR A CA 1
ATOM 1423 C C . THR A 1 188 ? -29.851 1.252 15.056 1.00 83.12 188 THR A C 1
ATOM 1425 O O . THR A 1 188 ? -30.695 1.440 15.931 1.00 83.12 188 THR A O 1
ATOM 1428 N N . LYS A 1 189 ? -29.879 0.185 14.254 1.00 88.81 189 LYS A N 1
ATOM 1429 C CA . LYS A 1 189 ? -30.958 -0.803 14.244 1.00 88.81 189 LYS A CA 1
ATOM 1430 C C . LYS A 1 189 ? -31.019 -1.519 15.600 1.00 88.81 189 LYS A C 1
ATOM 1432 O O . LYS A 1 189 ? -30.006 -2.052 16.058 1.00 88.81 189 LYS A O 1
ATOM 1437 N N . ARG A 1 190 ? -32.160 -1.460 16.294 1.00 85.06 190 ARG A N 1
ATOM 1438 C CA . ARG A 1 190 ? -32.313 -1.989 17.670 1.00 85.06 190 ARG A CA 1
ATOM 1439 C C . ARG A 1 190 ? -32.457 -3.507 17.686 1.00 85.06 190 ARG A C 1
ATOM 1441 O O . ARG A 1 190 ? -32.084 -4.152 18.654 1.00 85.06 190 ARG A O 1
ATOM 1448 N N . GLU A 1 191 ? -32.954 -4.046 16.586 1.00 90.50 191 GLU A N 1
ATOM 1449 C CA . GLU A 1 191 ? -33.175 -5.462 16.324 1.00 90.50 191 GLU A CA 1
ATOM 1450 C C . GLU A 1 191 ? -31.851 -6.223 16.158 1.00 90.50 191 GLU A C 1
ATOM 1452 O O . GLU A 1 191 ? -31.807 -7.441 16.307 1.00 90.50 191 GLU A O 1
ATOM 1457 N N . LEU A 1 192 ? -30.753 -5.513 15.873 1.00 91.31 192 LEU A N 1
ATOM 1458 C CA . LEU A 1 192 ? -29.426 -6.106 15.774 1.00 91.31 192 LEU A CA 1
ATOM 1459 C C . LEU A 1 192 ? -28.717 -6.096 17.125 1.00 91.31 192 LEU A C 1
ATOM 1461 O O . LEU A 1 192 ? -28.558 -5.052 17.763 1.00 91.31 192 LEU A O 1
ATOM 1465 N N . SER A 1 193 ? -28.199 -7.262 17.506 1.00 92.00 193 SER A N 1
ATOM 1466 C CA . SER A 1 193 ? -27.374 -7.405 18.702 1.00 92.00 193 SER A CA 1
ATOM 1467 C C . SER A 1 193 ? -26.076 -6.597 18.592 1.00 92.00 193 SER A C 1
ATOM 1469 O O . SER A 1 193 ? -25.532 -6.383 17.502 1.00 92.00 193 SER A O 1
ATOM 1471 N N . GLN A 1 194 ? -25.523 -6.192 19.738 1.00 90.88 194 GLN A N 1
ATOM 1472 C CA . GLN A 1 194 ? -24.209 -5.540 19.783 1.00 90.88 194 GLN A CA 1
ATOM 1473 C C . GLN A 1 194 ? -23.124 -6.416 19.142 1.00 90.88 194 GLN A C 1
ATOM 1475 O O . GLN A 1 194 ? -22.287 -5.907 18.403 1.00 90.88 194 GLN A O 1
ATOM 1480 N N . LYS A 1 195 ? -23.194 -7.742 19.326 1.00 91.75 195 LYS A N 1
ATOM 1481 C CA . LYS A 1 195 ? -22.274 -8.704 18.702 1.00 91.75 195 LYS A CA 1
ATOM 1482 C C . LYS A 1 195 ? -22.310 -8.639 17.169 1.00 91.75 195 LYS A C 1
ATOM 1484 O O . LYS A 1 195 ? -21.254 -8.608 16.542 1.00 91.75 195 LYS A O 1
ATOM 1489 N N . ALA A 1 196 ? -23.497 -8.561 16.561 1.00 91.88 196 ALA A N 1
ATOM 1490 C CA . ALA A 1 196 ? -23.633 -8.429 15.108 1.00 91.88 196 ALA A CA 1
ATOM 1491 C C . ALA A 1 196 ? -23.061 -7.093 14.600 1.00 91.88 196 ALA A C 1
ATOM 1493 O O . ALA A 1 196 ? -22.303 -7.062 13.631 1.00 91.88 196 ALA A O 1
ATOM 1494 N N . LYS A 1 197 ? -23.342 -5.988 15.301 1.00 92.38 197 LYS A N 1
ATOM 1495 C CA . LYS A 1 197 ? -22.787 -4.663 14.970 1.00 92.38 197 LYS A CA 1
ATOM 1496 C C . LYS A 1 197 ? -21.261 -4.633 15.081 1.00 92.38 197 LYS A C 1
ATOM 1498 O O . LYS A 1 197 ? -20.587 -4.064 14.223 1.00 92.38 197 LYS A O 1
ATOM 1503 N N . LEU A 1 198 ? -20.711 -5.276 16.111 1.00 92.88 198 LEU A N 1
ATOM 1504 C CA . LEU A 1 198 ? -19.268 -5.415 16.297 1.00 92.88 198 LEU A CA 1
ATOM 1505 C C . LEU A 1 198 ? -18.626 -6.283 15.213 1.00 92.88 198 LEU A C 1
ATOM 1507 O O . LEU A 1 198 ? -17.520 -5.969 14.784 1.00 92.88 198 LEU A O 1
ATOM 1511 N N . SER A 1 199 ? -19.311 -7.320 14.723 1.00 92.06 199 SER A N 1
ATOM 1512 C CA . SER A 1 199 ? -18.833 -8.112 13.584 1.00 92.06 199 SER A CA 1
ATOM 1513 C C . SER A 1 199 ? -18.652 -7.239 12.337 1.00 92.06 199 SER A C 1
ATOM 1515 O O . SER A 1 199 ? -17.582 -7.255 11.732 1.00 92.06 199 SER A O 1
ATOM 1517 N N . VAL A 1 200 ? -19.625 -6.376 12.027 1.00 90.62 200 VAL A N 1
ATOM 1518 C CA . VAL A 1 200 ? -19.525 -5.412 10.916 1.00 90.62 200 VAL A CA 1
ATOM 1519 C C . VAL A 1 200 ? -18.384 -4.413 11.134 1.00 90.62 200 VAL A C 1
ATOM 1521 O O . VAL A 1 200 ? -17.603 -4.150 10.219 1.00 90.62 200 VAL A O 1
ATOM 1524 N N . TYR A 1 201 ? -18.229 -3.891 12.352 1.00 90.94 201 TYR A N 1
ATOM 1525 C CA . TYR A 1 201 ? -17.092 -3.035 12.702 1.00 90.94 201 TYR A CA 1
ATOM 1526 C C . TYR A 1 201 ? -15.741 -3.739 12.462 1.00 90.94 201 TYR A C 1
ATOM 1528 O O . TYR A 1 201 ? -14.860 -3.173 11.811 1.00 90.94 201 TYR A O 1
ATOM 1536 N N . ARG A 1 202 ? -15.586 -4.984 12.928 1.00 92.56 202 ARG A N 1
ATOM 1537 C CA . ARG A 1 202 ? -14.349 -5.770 12.783 1.00 92.56 202 ARG A CA 1
ATOM 1538 C C . ARG A 1 202 ? -14.069 -6.158 11.327 1.00 92.56 202 ARG A C 1
ATOM 1540 O O . ARG A 1 202 ? -12.909 -6.161 10.931 1.00 92.56 202 ARG A O 1
ATOM 1547 N N . ALA A 1 203 ? -15.102 -6.468 10.543 1.00 91.44 203 ALA A N 1
ATOM 1548 C CA . ALA A 1 203 ? -14.969 -6.941 9.165 1.00 91.44 203 ALA A CA 1
ATOM 1549 C C . ALA A 1 203 ? -14.815 -5.812 8.135 1.00 91.44 203 ALA A C 1
ATOM 1551 O O . ALA A 1 203 ? -14.182 -6.011 7.104 1.00 91.44 203 ALA A O 1
ATOM 1552 N N . ILE A 1 204 ? -15.382 -4.630 8.401 1.00 91.06 204 ILE A N 1
ATOM 1553 C CA . ILE A 1 204 ? -15.451 -3.545 7.414 1.00 91.06 204 ILE A CA 1
ATOM 1554 C C . ILE A 1 204 ? -14.674 -2.315 7.880 1.00 91.06 204 ILE A C 1
ATOM 1556 O O . ILE A 1 204 ? -13.749 -1.866 7.199 1.00 91.06 204 ILE A O 1
ATOM 1560 N N . PHE A 1 205 ? -15.022 -1.760 9.045 1.00 91.44 205 PHE A N 1
ATOM 1561 C CA . PHE A 1 205 ? -14.435 -0.501 9.512 1.00 91.44 205 PHE A CA 1
ATOM 1562 C C . PHE A 1 205 ? -12.939 -0.649 9.800 1.00 91.44 205 PHE A C 1
ATOM 1564 O O . PHE A 1 205 ? -12.141 0.158 9.320 1.00 91.44 205 PHE A O 1
ATOM 1571 N N . VAL A 1 206 ? -12.557 -1.689 10.551 1.00 93.06 206 VAL A N 1
ATOM 1572 C CA . VAL A 1 206 ? -11.160 -1.913 10.945 1.00 93.06 206 VAL A CA 1
ATOM 1573 C C . VAL A 1 206 ? -10.252 -2.084 9.715 1.00 93.06 206 VAL A C 1
ATOM 1575 O O . VAL A 1 206 ? -9.354 -1.257 9.572 1.00 93.06 206 VAL A O 1
ATOM 1578 N N . PRO A 1 207 ? -10.495 -3.021 8.772 1.00 93.06 207 PRO A N 1
ATOM 1579 C CA . PRO A 1 207 ? -9.661 -3.163 7.574 1.00 93.06 207 PRO A CA 1
ATOM 1580 C C . PRO A 1 207 ? -9.623 -1.920 6.681 1.00 93.06 207 PRO A C 1
ATOM 1582 O O . PRO A 1 207 ? -8.582 -1.615 6.105 1.00 93.06 207 PRO A O 1
ATOM 1585 N N . THR A 1 208 ? -10.729 -1.171 6.582 1.00 93.69 208 THR A N 1
ATOM 1586 C CA . THR A 1 208 ? -10.771 0.067 5.784 1.00 93.69 208 THR A CA 1
ATOM 1587 C C . THR A 1 208 ? -9.833 1.131 6.355 1.00 93.69 208 THR A C 1
ATOM 1589 O O . THR A 1 208 ? -9.133 1.813 5.600 1.00 93.69 208 THR A O 1
ATOM 1592 N N . LEU A 1 209 ? -9.814 1.270 7.685 1.00 93.69 209 LEU A N 1
ATOM 1593 C CA . LEU A 1 209 ? -8.989 2.249 8.385 1.00 93.69 209 LEU A CA 1
ATOM 1594 C C . LEU A 1 209 ? -7.524 1.810 8.493 1.00 93.69 209 LEU A C 1
ATOM 1596 O O . LEU A 1 209 ? -6.638 2.643 8.328 1.00 93.69 209 LEU A O 1
ATOM 1600 N N . THR A 1 210 ? -7.261 0.531 8.764 1.00 92.88 210 THR A N 1
ATOM 1601 C CA . THR A 1 210 ? -5.912 -0.001 9.018 1.00 92.88 210 THR A CA 1
ATOM 1602 C C . THR A 1 210 ? -5.273 -0.626 7.782 1.00 92.88 210 THR A C 1
ATOM 1604 O O . THR A 1 210 ? -4.464 -1.537 7.897 1.00 92.88 210 THR A O 1
ATOM 1607 N N . TYR A 1 211 ? -5.631 -0.214 6.576 1.00 92.62 211 TYR A N 1
ATOM 1608 C CA . TYR A 1 211 ? -4.899 -0.678 5.401 1.00 92.62 211 TYR A CA 1
ATOM 1609 C C . TYR A 1 211 ? -3.534 0.027 5.324 1.00 92.62 211 TYR A C 1
ATOM 1611 O O . TYR A 1 211 ? -3.490 1.254 5.401 1.00 92.62 211 TYR A O 1
ATOM 1619 N N . ASP A 1 212 ? -2.452 -0.741 5.144 1.00 90.00 212 ASP A N 1
ATOM 1620 C CA . ASP A 1 212 ? -1.058 -0.260 5.024 1.00 90.00 212 ASP A CA 1
ATOM 1621 C C . ASP A 1 212 ? -0.519 0.498 6.260 1.00 90.00 212 ASP A C 1
ATOM 1623 O O . ASP A 1 212 ? 0.370 1.346 6.186 1.00 90.00 212 ASP A O 1
ATOM 1627 N N . HIS A 1 213 ? -1.060 0.207 7.444 1.00 91.75 213 HIS A N 1
ATOM 1628 C CA . HIS A 1 213 ? -0.665 0.878 8.687 1.00 91.75 213 HIS A CA 1
ATOM 1629 C C . HIS A 1 213 ? 0.716 0.446 9.205 1.00 91.75 213 HIS A C 1
ATOM 1631 O O . 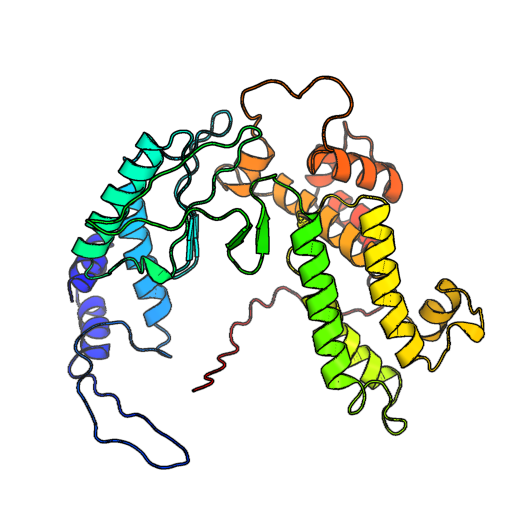HIS A 1 213 ? 1.315 1.128 10.043 1.00 91.75 213 HIS A O 1
ATOM 1637 N N . GLU A 1 214 ? 1.248 -0.669 8.705 1.00 91.94 214 GLU A N 1
ATOM 1638 C CA . GLU A 1 214 ? 2.559 -1.213 9.048 1.00 91.94 214 GLU A CA 1
ATOM 1639 C C . GLU A 1 214 ? 3.696 -0.235 8.710 1.00 91.94 214 GLU A C 1
ATOM 1641 O O . GLU A 1 214 ? 4.711 -0.202 9.409 1.00 91.94 214 GLU A O 1
ATOM 1646 N N . GLY A 1 215 ? 3.516 0.596 7.677 1.00 89.50 215 GLY A N 1
ATOM 1647 C CA . GLY A 1 215 ? 4.470 1.627 7.258 1.00 89.50 215 GLY A CA 1
ATOM 1648 C C . GLY A 1 215 ? 4.324 2.974 7.975 1.00 89.50 215 GLY A C 1
ATOM 1649 O O . GLY A 1 215 ? 5.148 3.869 7.770 1.00 89.50 215 GLY A O 1
ATOM 1650 N N . TRP A 1 216 ? 3.299 3.156 8.813 1.00 91.44 216 TRP A N 1
ATOM 1651 C CA . TRP A 1 216 ? 2.991 4.467 9.388 1.00 91.44 216 TRP A CA 1
ATOM 1652 C C . TRP A 1 216 ? 3.964 4.882 10.493 1.00 91.44 216 TRP A C 1
ATOM 1654 O O . TRP A 1 216 ? 4.429 4.076 11.295 1.00 91.44 216 TRP A O 1
ATOM 1664 N N . VAL A 1 217 ? 4.216 6.189 10.581 1.00 92.06 217 VAL A N 1
ATOM 1665 C CA . VAL A 1 217 ? 4.869 6.817 11.737 1.00 92.06 217 VAL A CA 1
ATOM 1666 C C . VAL A 1 217 ? 3.792 7.477 12.591 1.00 92.06 217 VAL A C 1
ATOM 1668 O O . VAL A 1 217 ? 3.197 8.481 12.196 1.00 92.06 217 VAL A O 1
ATOM 1671 N N . MET A 1 218 ? 3.529 6.910 13.769 1.00 90.50 218 MET A N 1
ATOM 1672 C CA . MET A 1 218 ? 2.401 7.321 14.608 1.00 90.50 218 MET A CA 1
ATOM 1673 C C . MET A 1 218 ? 2.763 8.518 15.493 1.00 90.50 218 MET A C 1
ATOM 1675 O O . MET A 1 218 ? 3.313 8.365 16.583 1.00 90.50 218 MET A O 1
ATOM 1679 N N . THR A 1 219 ? 2.418 9.722 15.036 1.00 89.69 219 THR A N 1
ATOM 1680 C CA . THR A 1 219 ? 2.465 10.940 15.867 1.00 89.69 219 THR A CA 1
ATOM 1681 C C . THR A 1 219 ? 1.330 10.950 16.897 1.00 89.69 219 THR A C 1
ATOM 1683 O O . THR A 1 219 ? 0.316 10.277 16.717 1.00 89.69 219 THR A O 1
ATOM 1686 N N . GLU A 1 220 ? 1.437 11.772 17.942 1.00 90.25 220 GLU A N 1
ATOM 1687 C CA . GLU A 1 220 ? 0.355 11.906 18.932 1.00 90.25 220 GLU A CA 1
ATOM 1688 C C . GLU A 1 220 ? -0.957 12.400 18.300 1.00 90.25 220 GLU A C 1
ATOM 1690 O O . GLU A 1 220 ? -2.040 11.877 18.560 1.00 90.25 220 GLU A O 1
ATOM 1695 N N . ARG A 1 221 ? -0.853 13.334 17.348 1.00 90.50 221 ARG A N 1
ATOM 1696 C CA . ARG A 1 221 ? -1.995 13.801 16.551 1.00 90.50 221 ARG A CA 1
ATOM 169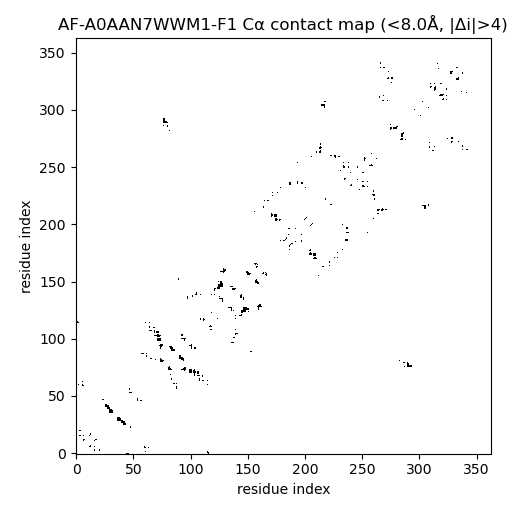7 C C . ARG A 1 221 ? -2.653 12.653 15.782 1.00 90.50 221 ARG A C 1
ATOM 1699 O O . ARG A 1 221 ? -3.877 12.555 15.739 1.00 90.50 221 ARG A O 1
ATOM 1706 N N . THR A 1 222 ? -1.848 11.795 15.163 1.00 90.50 222 THR A N 1
ATOM 1707 C CA . THR A 1 222 ? -2.290 10.600 14.432 1.00 90.50 222 THR A CA 1
ATOM 1708 C C . THR A 1 222 ? -3.000 9.610 15.354 1.00 90.50 222 THR A C 1
ATOM 1710 O O . THR A 1 222 ? -4.119 9.194 15.043 1.00 90.50 222 THR A O 1
ATOM 1713 N N . ARG A 1 223 ? -2.398 9.293 16.508 1.00 93.06 223 ARG A N 1
ATOM 1714 C CA . ARG A 1 223 ? -2.972 8.410 17.536 1.00 93.06 223 ARG A CA 1
ATOM 1715 C C . ARG A 1 223 ? -4.334 8.927 18.005 1.00 93.06 223 ARG A C 1
ATOM 1717 O O . ARG A 1 223 ? -5.327 8.203 17.929 1.00 93.06 223 ARG A O 1
ATOM 1724 N N . SER A 1 224 ? -4.400 10.210 18.358 1.00 94.50 224 SER A N 1
ATOM 1725 C CA . SER A 1 224 ? -5.629 10.891 18.781 1.00 94.50 224 SER A CA 1
ATOM 1726 C C . SER A 1 224 ? -6.742 10.825 17.727 1.00 94.50 224 SER A C 1
ATOM 1728 O O . SER A 1 224 ? -7.897 10.558 18.056 1.00 94.50 224 SER A O 1
ATOM 1730 N N . ARG A 1 225 ? -6.418 11.020 16.441 1.00 94.38 225 ARG A N 1
ATOM 1731 C CA . ARG A 1 225 ? -7.405 10.952 15.347 1.00 94.38 225 ARG A CA 1
ATOM 1732 C C . ARG A 1 225 ? -7.964 9.544 15.136 1.00 94.38 225 ARG A C 1
ATOM 1734 O O . ARG A 1 225 ? -9.168 9.407 14.940 1.00 94.38 225 ARG A O 1
ATOM 1741 N N . ILE A 1 226 ? -7.117 8.515 15.189 1.00 93.88 226 ILE A N 1
ATOM 1742 C CA . ILE A 1 226 ? -7.555 7.113 15.076 1.00 93.88 226 ILE A CA 1
ATOM 1743 C C . ILE A 1 226 ? -8.448 6.748 16.261 1.00 93.88 226 ILE A C 1
ATOM 1745 O O . ILE A 1 226 ? -9.525 6.189 16.068 1.00 93.88 226 ILE A O 1
ATOM 1749 N N . GLN A 1 227 ? -8.042 7.128 17.474 1.00 95.00 227 GLN A N 1
ATOM 1750 C CA . GLN A 1 227 ? -8.839 6.906 18.676 1.00 95.00 227 GLN A CA 1
ATOM 1751 C C . GLN A 1 227 ? -10.196 7.616 18.601 1.00 95.00 227 GLN A C 1
ATOM 1753 O O . GLN A 1 227 ? -11.213 7.031 18.966 1.00 95.00 227 GLN A O 1
ATOM 1758 N N . ALA A 1 228 ? -10.240 8.855 18.109 1.00 94.31 228 ALA A N 1
ATOM 1759 C CA . ALA A 1 228 ? -11.494 9.577 17.920 1.00 94.31 228 ALA A CA 1
ATOM 1760 C C . ALA A 1 228 ? -12.409 8.877 16.901 1.00 94.31 228 ALA A C 1
ATOM 1762 O O . ALA A 1 228 ? -13.603 8.722 17.160 1.00 94.31 228 ALA A O 1
ATOM 1763 N N . ALA A 1 229 ? -11.853 8.415 15.776 1.00 93.50 229 ALA A N 1
ATOM 1764 C CA . ALA A 1 229 ? -12.601 7.686 14.755 1.00 93.50 229 ALA A CA 1
ATOM 1765 C C . ALA A 1 229 ? -13.178 6.371 15.304 1.00 93.50 229 ALA A C 1
ATOM 1767 O O . ALA A 1 229 ? -14.376 6.131 15.177 1.00 93.50 229 ALA A O 1
ATOM 1768 N N . GLU A 1 230 ? -12.350 5.563 15.971 1.00 94.88 230 GLU A N 1
ATOM 1769 C CA . GLU A 1 230 ? -12.757 4.319 16.630 1.00 94.88 230 GLU A CA 1
ATOM 1770 C C . GLU A 1 230 ? -13.876 4.567 17.650 1.00 94.88 230 GLU A C 1
ATOM 1772 O O . GLU A 1 230 ? -14.943 3.953 17.579 1.00 94.88 230 GLU A O 1
ATOM 1777 N N . MET A 1 231 ? -13.660 5.500 18.581 1.00 94.69 231 MET A N 1
ATOM 1778 C CA . MET A 1 231 ? -14.620 5.771 19.647 1.00 94.69 231 MET A CA 1
ATOM 1779 C C . MET A 1 231 ? -15.930 6.352 19.124 1.00 94.69 231 MET A C 1
ATOM 1781 O O . MET A 1 231 ? -16.974 6.102 19.724 1.00 94.69 231 MET A O 1
ATOM 1785 N N . GLY A 1 232 ? -15.902 7.079 18.004 1.00 91.25 232 GLY A N 1
ATOM 1786 C CA . GLY A 1 232 ? -17.110 7.522 17.315 1.00 91.25 232 GLY A CA 1
ATOM 1787 C C . GLY A 1 232 ? -17.996 6.355 16.871 1.00 91.25 232 GLY A C 1
ATOM 1788 O O . GLY A 1 232 ? -19.220 6.468 16.918 1.00 91.25 232 GLY A O 1
ATOM 1789 N N . VAL A 1 233 ? -17.404 5.219 16.493 1.00 90.62 233 VAL A N 1
ATOM 1790 C CA . VAL A 1 233 ? -18.149 4.003 16.129 1.00 90.62 233 VAL A CA 1
ATOM 1791 C C . VAL A 1 233 ? -18.614 3.251 17.365 1.00 90.62 233 VAL A C 1
ATOM 1793 O O . VAL A 1 233 ? -19.804 2.973 17.499 1.00 90.62 233 VAL A O 1
ATOM 1796 N N . LEU A 1 234 ? -17.692 2.955 18.284 1.00 93.25 234 LEU A N 1
ATOM 1797 C CA . LEU A 1 234 ? -17.975 2.127 19.458 1.00 93.25 234 LEU A CA 1
ATOM 1798 C C . LEU A 1 234 ? -19.057 2.746 20.348 1.00 93.25 234 LEU A C 1
ATOM 1800 O O . LEU A 1 234 ? -19.938 2.038 20.824 1.00 93.25 234 LEU A O 1
ATOM 1804 N N . ARG A 1 235 ? -19.064 4.077 20.495 1.00 93.06 235 ARG A N 1
ATOM 1805 C CA . ARG A 1 235 ? -20.137 4.802 21.193 1.00 93.06 235 ARG A CA 1
ATOM 1806 C C . ARG A 1 235 ? -21.510 4.544 20.581 1.00 93.06 235 ARG A C 1
ATOM 1808 O O . ARG A 1 235 ? -22.451 4.250 21.306 1.00 93.06 235 ARG A O 1
ATOM 1815 N N . ARG A 1 236 ? -21.620 4.592 19.251 1.00 90.44 236 ARG A N 1
ATOM 1816 C CA . ARG A 1 236 ? -22.887 4.343 18.546 1.00 90.44 236 ARG A CA 1
ATOM 1817 C C . ARG A 1 236 ? -23.335 2.893 18.684 1.00 90.44 236 ARG A C 1
ATOM 1819 O O . ARG A 1 236 ? -24.516 2.651 18.897 1.00 90.44 236 ARG A O 1
ATOM 1826 N N . VAL A 1 237 ? -22.400 1.945 18.610 1.00 91.06 237 VAL A N 1
ATOM 1827 C CA . VAL A 1 237 ? -22.686 0.516 18.819 1.00 91.06 237 VAL A CA 1
ATOM 1828 C C . VAL A 1 237 ? -23.187 0.253 20.242 1.00 91.06 237 VAL A C 1
ATOM 1830 O O . VAL A 1 237 ? -24.154 -0.487 20.415 1.00 91.06 237 VAL A O 1
ATOM 1833 N N . ALA A 1 238 ? -22.579 0.898 21.240 1.00 91.19 238 ALA A N 1
ATOM 1834 C CA . ALA A 1 238 ? -23.002 0.816 22.636 1.00 91.19 238 ALA A CA 1
ATOM 1835 C C . ALA A 1 238 ? -24.281 1.616 22.947 1.00 91.19 238 ALA A C 1
ATOM 1837 O O . ALA A 1 238 ? -24.843 1.453 24.024 1.00 91.19 238 ALA A O 1
ATOM 1838 N N . GLY A 1 239 ? -24.740 2.488 22.041 1.00 89.88 239 GLY A N 1
ATOM 1839 C CA . GLY A 1 239 ? -25.853 3.407 22.301 1.00 89.88 239 GLY A CA 1
ATOM 1840 C C . GLY A 1 239 ? -25.514 4.535 23.284 1.00 89.88 239 GLY A C 1
ATOM 1841 O O . GLY A 1 239 ? -26.420 5.125 23.860 1.00 89.88 239 GLY A O 1
ATOM 1842 N N . ILE A 1 240 ? -24.227 4.838 23.475 1.00 91.44 240 ILE A N 1
ATOM 1843 C CA . ILE A 1 240 ? -23.726 5.825 24.439 1.00 91.44 240 ILE A CA 1
ATOM 1844 C C . ILE A 1 240 ? -23.462 7.153 23.730 1.00 91.44 240 ILE A C 1
ATOM 1846 O O . ILE A 1 240 ? -22.691 7.236 22.769 1.00 91.44 240 ILE A O 1
ATOM 1850 N N . SER A 1 241 ? -24.062 8.222 24.239 1.00 90.19 241 SER A N 1
ATOM 1851 C CA . SER A 1 241 ? -23.869 9.584 23.760 1.00 90.19 241 SER A CA 1
ATOM 1852 C C . SER A 1 241 ? -22.580 10.212 24.315 1.00 90.19 241 SER A C 1
ATOM 1854 O O . SER A 1 241 ? -21.947 9.720 25.252 1.00 90.19 241 SER A O 1
ATOM 1856 N N . LEU A 1 242 ? -22.156 11.343 23.743 1.00 89.00 242 LEU A N 1
ATOM 1857 C CA . LEU A 1 242 ? -21.072 12.141 24.334 1.00 89.00 242 LEU A CA 1
ATOM 1858 C C . LEU A 1 242 ? -21.501 12.839 25.637 1.00 89.00 242 LEU A C 1
ATOM 1860 O O . LEU A 1 242 ? -20.647 13.137 26.470 1.00 89.00 242 LEU A O 1
ATOM 1864 N N . ARG A 1 243 ? -22.807 13.079 25.830 1.00 91.88 243 ARG A N 1
ATOM 1865 C CA . ARG A 1 243 ? -23.356 13.740 27.027 1.00 91.88 243 ARG A CA 1
ATOM 1866 C C . ARG A 1 243 ? -23.286 12.849 28.261 1.00 91.88 243 ARG A C 1
ATOM 1868 O O . ARG A 1 243 ? -23.184 13.368 29.365 1.00 91.88 243 ARG A O 1
ATOM 1875 N N . ASP A 1 244 ? -23.240 11.538 28.054 1.00 91.75 244 ASP A N 1
ATOM 1876 C CA . ASP A 1 244 ? -23.173 10.542 29.125 1.00 91.75 244 ASP A CA 1
ATOM 1877 C C . ASP A 1 244 ? -21.806 10.556 29.832 1.00 91.75 244 ASP A C 1
ATOM 1879 O O . ASP A 1 244 ? -21.641 9.933 30.874 1.00 91.75 244 ASP A O 1
ATOM 1883 N N . LYS A 1 245 ? -20.798 11.243 29.261 1.00 91.94 245 LYS A N 1
ATOM 1884 C CA . LYS A 1 245 ? -19.440 11.415 29.822 1.00 91.94 245 LYS A CA 1
ATOM 1885 C C . LYS A 1 245 ? -18.745 10.105 30.234 1.00 91.94 245 LYS A C 1
ATOM 1887 O O . LYS A 1 245 ? -17.782 10.116 30.996 1.00 91.94 245 LYS A O 1
ATOM 1892 N N . VAL A 1 246 ? -19.170 8.974 29.666 1.00 94.06 246 VAL A N 1
ATOM 1893 C CA . VAL A 1 246 ? -18.565 7.660 29.915 1.00 94.06 246 VAL A CA 1
ATOM 1894 C C . VAL A 1 246 ? -17.148 7.617 29.341 1.00 94.06 246 VAL A C 1
ATOM 1896 O O . VAL A 1 246 ? -16.917 8.001 28.186 1.00 94.06 246 VAL A O 1
ATOM 1899 N N . ARG A 1 247 ? -16.193 7.131 30.141 1.00 94.12 247 ARG A N 1
ATOM 1900 C CA . ARG A 1 247 ? -14.786 6.974 29.743 1.00 94.12 247 ARG A CA 1
ATOM 1901 C C . ARG A 1 247 ? -14.651 5.960 28.607 1.00 94.12 247 ARG A C 1
ATOM 1903 O O . ARG A 1 247 ? -15.276 4.906 28.623 1.00 94.12 247 ARG A O 1
ATOM 1910 N N . SER A 1 248 ? -13.765 6.239 27.652 1.00 93.31 248 SER A N 1
ATOM 1911 C CA . SER A 1 248 ? -13.532 5.354 26.501 1.00 93.31 248 SER A CA 1
ATOM 1912 C C . SER A 1 248 ? -13.059 3.948 26.886 1.00 93.31 248 SER A C 1
ATOM 1914 O O . SER A 1 248 ? -13.375 3.000 26.178 1.00 93.31 248 SER A O 1
ATOM 1916 N N . SER A 1 249 ? -12.327 3.799 27.997 1.00 93.25 249 SER A N 1
ATOM 1917 C CA . SER A 1 249 ? -11.914 2.490 28.524 1.00 93.25 249 SER A CA 1
ATOM 1918 C C . SER A 1 249 ? -13.113 1.627 28.920 1.00 93.25 249 SER A C 1
ATOM 1920 O O . SER A 1 249 ? -13.179 0.477 28.512 1.00 93.25 249 SER A O 1
ATOM 1922 N N . VAL A 1 250 ? -14.096 2.214 29.608 1.00 95.31 250 VAL A N 1
ATOM 1923 C CA . VAL A 1 250 ? -15.312 1.522 30.066 1.00 95.31 250 VAL A CA 1
ATOM 1924 C C . VAL A 1 250 ? -16.161 1.055 28.882 1.00 95.31 250 VAL A C 1
ATOM 1926 O O . VAL A 1 250 ? -16.678 -0.054 28.885 1.00 95.31 250 VAL A O 1
ATOM 1929 N N . ILE A 1 251 ? -16.269 1.871 27.828 1.00 94.81 251 ILE A N 1
ATOM 1930 C CA . ILE A 1 251 ? -17.008 1.494 26.610 1.00 94.81 251 ILE A CA 1
ATOM 1931 C C . ILE A 1 251 ? -16.347 0.299 25.919 1.00 94.81 251 ILE A C 1
ATOM 1933 O O . ILE A 1 251 ? -17.031 -0.612 25.466 1.00 94.81 251 ILE A O 1
ATOM 1937 N N . ARG A 1 252 ? -15.014 0.307 25.825 1.00 94.88 252 ARG A N 1
ATOM 1938 C CA . ARG A 1 252 ? -14.250 -0.791 25.225 1.00 94.88 252 ARG A CA 1
ATOM 1939 C C . ARG A 1 252 ? -14.380 -2.081 26.026 1.00 94.88 252 ARG A C 1
ATOM 1941 O O . ARG A 1 252 ? -14.631 -3.122 25.431 1.00 94.88 252 ARG A O 1
ATOM 1948 N N . GLU A 1 253 ? -14.269 -1.990 27.347 1.00 94.50 253 GLU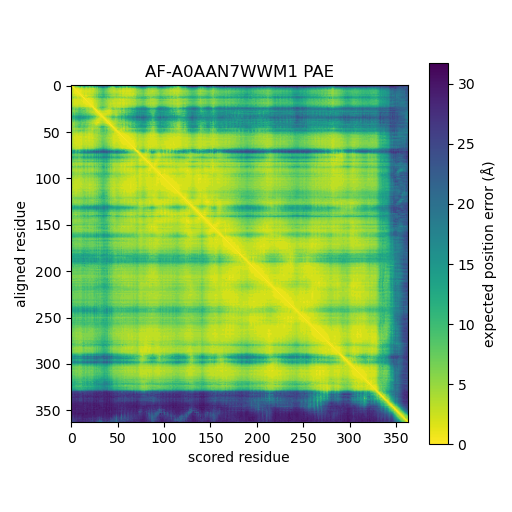 A N 1
ATOM 1949 C CA . GLU A 1 253 ? -14.449 -3.114 28.267 1.00 94.50 253 GLU A CA 1
ATOM 1950 C C . GLU A 1 253 ? -15.860 -3.705 28.159 1.00 94.50 253 GLU A C 1
ATOM 1952 O O . GLU A 1 253 ? -16.002 -4.898 27.914 1.00 94.50 253 GLU A O 1
ATOM 1957 N N . GLY A 1 254 ? -16.900 -2.864 28.201 1.00 93.56 254 GLY A N 1
ATOM 1958 C CA . GLY A 1 254 ? -18.290 -3.308 28.065 1.00 93.56 254 GLY A CA 1
ATOM 1959 C C . GLY A 1 254 ? -18.624 -3.939 26.708 1.00 93.56 254 GLY A C 1
ATOM 1960 O O . GLY A 1 254 ? -19.523 -4.770 26.625 1.00 93.56 254 GLY A O 1
ATOM 1961 N N . LEU A 1 255 ? -17.900 -3.576 25.644 1.00 93.19 255 LEU A N 1
ATOM 1962 C CA . LEU A 1 255 ? -18.049 -4.175 24.313 1.00 93.19 255 LEU A CA 1
ATOM 1963 C C . LEU A 1 255 ? -17.087 -5.347 24.053 1.00 93.19 255 LEU A C 1
ATOM 1965 O O . LEU A 1 255 ? -17.184 -5.969 22.995 1.00 93.19 255 LEU A O 1
ATOM 1969 N N . GLY A 1 256 ? -16.138 -5.627 24.952 1.00 92.69 256 GLY A N 1
ATOM 1970 C CA . GLY A 1 256 ? -15.074 -6.608 24.714 1.00 92.69 256 GLY A CA 1
ATOM 1971 C C . GLY A 1 256 ? -14.211 -6.268 23.490 1.00 92.69 256 GLY A C 1
ATOM 1972 O O . GLY A 1 256 ? -13.940 -7.130 22.654 1.00 92.69 256 GLY A O 1
ATOM 1973 N N . VAL A 1 257 ? -13.838 -4.994 23.321 1.00 92.56 257 VAL A N 1
ATOM 1974 C CA . VAL A 1 257 ? -13.039 -4.513 22.179 1.00 92.56 257 VAL A CA 1
ATOM 1975 C C . VAL A 1 257 ? -11.693 -3.972 22.651 1.00 92.56 257 VAL A C 1
ATOM 1977 O O . VAL A 1 257 ? -11.632 -3.004 23.406 1.00 92.56 257 VAL A O 1
ATOM 1980 N N . GLU A 1 258 ? -10.600 -4.551 22.154 1.00 90.88 258 GLU A N 1
ATOM 1981 C CA . GLU A 1 258 ? -9.250 -4.015 22.356 1.00 90.88 258 GLU A CA 1
ATOM 1982 C C . GLU A 1 258 ? -9.069 -2.678 21.600 1.00 90.88 258 GLU A C 1
ATOM 1984 O O . GLU A 1 258 ? -9.560 -2.545 20.476 1.00 90.88 258 GLU A O 1
ATOM 1989 N N . PRO A 1 259 ? -8.347 -1.685 22.163 1.00 92.50 259 PRO A N 1
ATOM 1990 C CA . PRO A 1 259 ? -7.997 -0.466 21.441 1.00 92.50 259 PRO A CA 1
ATOM 1991 C C . PRO A 1 259 ? -7.329 -0.734 20.084 1.00 92.50 259 PRO A C 1
ATOM 1993 O O . PRO A 1 259 ? -6.270 -1.355 20.006 1.00 92.50 259 PRO A O 1
ATOM 1996 N N . LEU A 1 260 ? -7.870 -0.141 19.018 1.00 93.00 260 LEU A N 1
ATOM 1997 C CA . LEU A 1 260 ? -7.361 -0.283 17.651 1.00 93.00 260 LEU A CA 1
ATOM 1998 C C . LEU A 1 260 ? -5.882 0.106 17.504 1.00 93.00 260 LEU A C 1
ATOM 2000 O O . LEU A 1 260 ? -5.162 -0.467 16.689 1.00 93.00 260 LEU A O 1
ATOM 2004 N N . LEU A 1 261 ? -5.412 1.065 18.306 1.00 93.12 261 LEU A N 1
ATOM 2005 C CA . LEU A 1 261 ? -4.003 1.460 18.325 1.00 93.12 261 LEU A CA 1
ATOM 2006 C C . LEU A 1 261 ? -3.075 0.306 18.724 1.00 93.12 261 LEU A C 1
ATOM 2008 O O . LEU A 1 261 ? -2.003 0.188 18.141 1.00 93.12 261 LEU A O 1
ATOM 2012 N N . LEU A 1 262 ? -3.492 -0.567 19.647 1.00 91.12 262 LEU A N 1
ATOM 2013 C CA . LEU A 1 262 ? -2.692 -1.734 20.028 1.00 91.1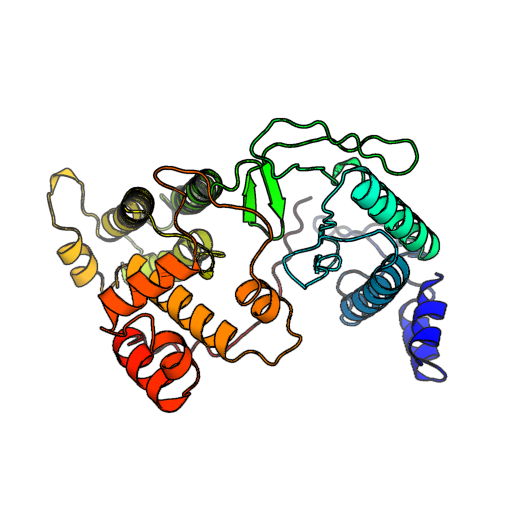2 262 LEU A CA 1
ATOM 2014 C C . LEU A 1 262 ? -2.567 -2.705 18.857 1.00 91.12 262 LEU A C 1
ATOM 2016 O O . LEU A 1 262 ? -1.466 -3.156 18.554 1.00 91.12 262 LEU A O 1
ATOM 2020 N N . ARG A 1 263 ? -3.659 -2.947 18.123 1.00 90.25 263 ARG A N 1
ATOM 2021 C CA . ARG A 1 263 ? -3.638 -3.764 16.899 1.00 90.25 263 ARG A CA 1
ATOM 2022 C C . ARG A 1 263 ? -2.695 -3.199 15.831 1.00 90.25 263 ARG A C 1
ATOM 2024 O O . ARG A 1 263 ? -1.997 -3.969 15.165 1.00 90.25 263 ARG A O 1
ATOM 2031 N N . VAL A 1 264 ? -2.671 -1.874 15.673 1.00 91.94 264 VAL A N 1
ATOM 2032 C CA . VAL A 1 264 ? -1.781 -1.174 14.733 1.00 91.94 264 VAL A CA 1
ATOM 2033 C C . VAL A 1 264 ? -0.318 -1.357 15.133 1.00 91.94 264 VAL A C 1
ATOM 2035 O O . VAL A 1 264 ? 0.486 -1.839 14.337 1.00 91.94 264 VAL A O 1
ATOM 2038 N N . GLU A 1 265 ? 0.016 -1.040 16.383 1.00 92.25 265 GLU A N 1
ATOM 2039 C CA . GLU A 1 265 ? 1.375 -1.155 16.924 1.00 92.25 265 GLU A CA 1
ATOM 2040 C C . GLU A 1 265 ? 1.888 -2.596 16.836 1.00 92.25 265 GLU A C 1
ATOM 2042 O O . GLU A 1 265 ? 2.979 -2.857 16.332 1.00 92.25 265 GLU A O 1
ATOM 2047 N N . ARG A 1 266 ? 1.055 -3.558 17.233 1.00 89.50 266 ARG A N 1
ATOM 2048 C CA . ARG A 1 266 ? 1.322 -4.996 17.162 1.00 89.50 266 ARG A CA 1
ATOM 2049 C C . ARG A 1 266 ? 1.664 -5.455 15.738 1.00 89.50 266 ARG A C 1
ATOM 2051 O O . ARG A 1 266 ? 2.585 -6.246 15.535 1.00 89.50 266 ARG A O 1
ATOM 2058 N N . SER A 1 267 ? 0.954 -4.949 14.735 1.00 90.88 267 SER A N 1
ATOM 2059 C CA . SER A 1 267 ? 1.201 -5.294 13.330 1.00 90.88 267 SER A CA 1
ATOM 2060 C C . SER A 1 267 ? 2.466 -4.643 12.775 1.00 90.88 267 SER A C 1
ATOM 2062 O O . SER A 1 267 ? 3.216 -5.314 12.069 1.00 90.88 267 SER A O 1
ATOM 2064 N N . GLN A 1 268 ? 2.764 -3.397 13.150 1.00 93.00 268 GLN A N 1
ATOM 2065 C CA . GLN A 1 268 ? 4.013 -2.709 12.794 1.00 93.00 268 GLN A CA 1
ATOM 2066 C C . GLN A 1 268 ? 5.246 -3.439 13.334 1.00 93.00 268 GLN A C 1
ATOM 2068 O O . GLN A 1 268 ? 6.226 -3.671 12.627 1.00 93.00 268 GLN A O 1
ATOM 2073 N N . LEU A 1 269 ? 5.159 -3.853 14.590 1.00 90.06 269 LEU A N 1
ATOM 2074 C CA . LEU A 1 269 ? 6.161 -4.627 15.300 1.00 90.06 269 LEU A CA 1
ATOM 2075 C C . LEU A 1 269 ? 6.375 -6.022 14.678 1.00 90.06 269 LEU A C 1
ATOM 2077 O O . LEU A 1 269 ? 7.505 -6.434 14.397 1.00 90.06 269 LEU A O 1
ATOM 2081 N N . ARG A 1 270 ? 5.284 -6.718 14.342 1.00 90.38 270 ARG A N 1
ATOM 2082 C CA . ARG A 1 270 ? 5.321 -7.974 13.578 1.00 90.38 270 AR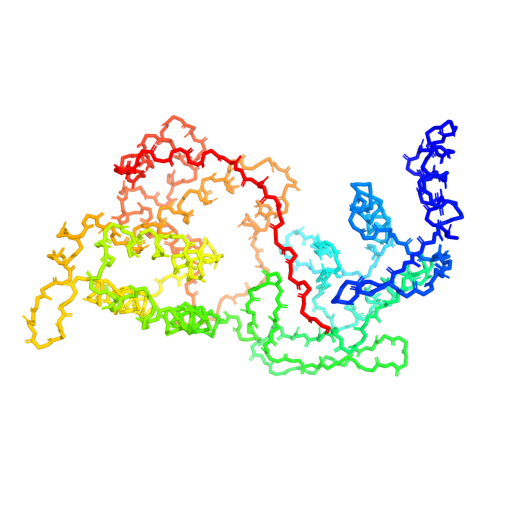G A CA 1
ATOM 2083 C C . ARG A 1 270 ? 5.965 -7.789 12.200 1.00 90.38 270 ARG A C 1
ATOM 2085 O O . ARG A 1 270 ? 6.817 -8.593 11.817 1.00 90.38 270 ARG A O 1
ATOM 2092 N N . TRP A 1 271 ? 5.601 -6.733 11.471 1.00 91.94 271 TRP A N 1
ATOM 2093 C CA . TRP A 1 271 ? 6.182 -6.400 10.168 1.00 91.94 271 TRP A CA 1
ATOM 2094 C C . TRP A 1 271 ? 7.681 -6.116 10.260 1.00 91.94 271 TRP A C 1
ATOM 2096 O O . TRP A 1 271 ? 8.454 -6.640 9.458 1.00 91.94 271 TRP A O 1
ATOM 2106 N N . PHE A 1 272 ? 8.117 -5.377 11.281 1.00 91.94 272 PHE A N 1
ATOM 2107 C CA . PHE A 1 272 ? 9.535 -5.181 11.570 1.00 91.94 272 PHE A CA 1
ATOM 2108 C C . PHE A 1 272 ? 10.268 -6.515 11.754 1.00 91.94 272 PHE A C 1
ATOM 2110 O O . PHE A 1 272 ? 11.297 -6.747 11.114 1.00 91.94 272 PHE A O 1
ATOM 2117 N N . GLY A 1 273 ? 9.704 -7.430 12.546 1.00 90.31 273 GLY A N 1
ATOM 2118 C CA . GLY A 1 273 ? 10.243 -8.780 12.682 1.00 90.31 273 GLY A CA 1
ATOM 2119 C C . GLY A 1 273 ? 10.359 -9.504 11.335 1.00 90.31 273 GLY A C 1
ATOM 2120 O O . GLY A 1 273 ? 11.386 -10.120 11.047 1.00 90.31 273 GLY A O 1
ATOM 2121 N N . HIS A 1 274 ? 9.338 -9.410 10.477 1.00 90.19 274 HIS A N 1
ATOM 2122 C CA . HIS A 1 274 ? 9.398 -9.981 9.130 1.00 90.19 274 HIS A CA 1
ATOM 2123 C C . HIS A 1 274 ? 10.523 -9.366 8.293 1.00 90.19 274 HIS A C 1
ATOM 2125 O O . HIS A 1 274 ? 11.303 -10.122 7.720 1.00 90.19 274 HIS A O 1
ATOM 2131 N N . LEU A 1 275 ? 10.661 -8.036 8.263 1.00 91.19 275 LEU A N 1
ATOM 2132 C CA . LEU A 1 275 ? 11.721 -7.340 7.523 1.00 91.19 275 LEU A CA 1
ATOM 2133 C C . LEU A 1 275 ? 13.123 -7.796 7.935 1.00 91.19 275 LEU A C 1
ATOM 2135 O O . LEU A 1 275 ? 13.973 -8.027 7.076 1.00 91.19 275 LEU A O 1
ATOM 2139 N N . VAL A 1 276 ? 13.363 -7.953 9.240 1.00 91.00 276 VAL A N 1
ATOM 2140 C CA . VAL A 1 276 ? 14.661 -8.396 9.773 1.00 91.00 276 VAL A CA 1
ATOM 2141 C C . VAL A 1 276 ? 14.977 -9.840 9.366 1.00 91.00 276 VAL A C 1
ATOM 2143 O O . VAL A 1 276 ? 16.133 -10.158 9.080 1.00 91.00 276 VAL A O 1
ATOM 2146 N N . ARG A 1 277 ? 13.959 -10.706 9.307 1.00 89.81 277 ARG A N 1
ATOM 2147 C CA . ARG A 1 277 ? 14.100 -12.137 8.991 1.00 89.81 277 ARG A CA 1
ATOM 2148 C C . ARG A 1 277 ? 14.030 -12.469 7.499 1.00 89.81 277 ARG A C 1
ATOM 2150 O O . ARG A 1 277 ? 14.344 -13.597 7.129 1.00 89.81 277 ARG A O 1
ATOM 2157 N N . MET A 1 278 ? 13.611 -11.538 6.639 1.00 93.06 278 MET A N 1
ATOM 2158 C CA . MET A 1 278 ? 13.560 -11.766 5.188 1.00 93.06 278 MET A CA 1
ATOM 2159 C C . MET A 1 278 ? 14.936 -12.186 4.653 1.00 93.06 278 MET A C 1
ATOM 2161 O O . MET A 1 278 ? 15.928 -11.625 5.104 1.00 93.06 278 MET A O 1
ATOM 2165 N N . PRO A 1 279 ? 15.043 -13.110 3.682 1.00 92.50 279 PRO A N 1
ATOM 2166 C CA . PRO A 1 279 ? 16.323 -13.448 3.056 1.00 92.50 279 PRO A CA 1
ATOM 2167 C C . PRO A 1 279 ? 17.017 -12.231 2.413 1.00 92.50 279 PRO A C 1
ATOM 2169 O O . PRO A 1 279 ? 16.324 -11.301 1.981 1.00 92.50 279 PRO A O 1
ATOM 2172 N N . PRO A 1 280 ? 18.363 -12.220 2.326 1.00 90.44 280 PRO A N 1
ATOM 2173 C CA . PRO A 1 280 ? 19.084 -11.197 1.566 1.00 90.44 280 PRO A CA 1
ATOM 2174 C C . PRO A 1 280 ? 18.647 -11.199 0.091 1.00 90.44 280 PRO A C 1
ATOM 2176 O O . PRO A 1 280 ? 18.198 -12.217 -0.435 1.00 90.44 280 PRO A O 1
ATOM 2179 N N . GLY A 1 281 ? 18.728 -10.042 -0.567 1.00 88.81 281 GLY A N 1
ATOM 2180 C CA . GLY A 1 281 ? 18.265 -9.839 -1.945 1.00 88.81 281 GLY A CA 1
ATOM 2181 C C . GLY A 1 281 ? 16.773 -9.506 -2.078 1.00 88.81 281 GLY A C 1
ATOM 2182 O O . GLY A 1 281 ? 16.321 -9.088 -3.146 1.00 88.81 281 GLY A O 1
ATOM 2183 N N . ARG A 1 282 ? 15.979 -9.626 -1.004 1.00 91.00 282 ARG A N 1
ATOM 2184 C CA . ARG A 1 282 ? 14.590 -9.141 -0.982 1.00 91.00 282 ARG A CA 1
ATOM 2185 C C . ARG A 1 282 ? 14.567 -7.619 -0.856 1.00 91.00 282 ARG A C 1
ATOM 2187 O O . ARG A 1 282 ? 14.948 -7.083 0.182 1.00 91.00 282 ARG A O 1
ATOM 2194 N N . LEU A 1 283 ? 14.012 -6.940 -1.863 1.00 89.94 283 LEU A N 1
ATOM 2195 C CA . LEU A 1 283 ? 13.972 -5.474 -1.938 1.00 89.94 283 LEU A CA 1
ATOM 2196 C C . LEU A 1 283 ? 13.519 -4.773 -0.635 1.00 89.94 283 LEU A C 1
ATOM 2198 O O . LEU A 1 283 ? 14.212 -3.843 -0.230 1.00 89.94 283 LEU A O 1
ATOM 2202 N N . PRO A 1 284 ? 12.450 -5.196 0.078 1.00 92.12 284 PRO A N 1
ATOM 2203 C CA . PRO A 1 284 ? 12.051 -4.529 1.322 1.00 92.12 284 PRO A CA 1
ATOM 2204 C C . PRO A 1 284 ? 13.129 -4.553 2.414 1.00 92.12 284 PRO A C 1
ATOM 2206 O O . PRO A 1 284 ? 13.332 -3.550 3.097 1.00 92.12 284 PRO A O 1
ATOM 2209 N N . ARG A 1 285 ? 13.850 -5.674 2.564 1.00 92.06 285 ARG A N 1
ATOM 2210 C CA . ARG A 1 285 ? 14.954 -5.798 3.526 1.00 92.06 285 ARG A CA 1
ATOM 2211 C C . ARG A 1 285 ? 16.129 -4.918 3.120 1.00 92.06 285 ARG A C 1
ATOM 2213 O O . ARG A 1 285 ? 16.665 -4.204 3.963 1.00 92.06 285 ARG A O 1
ATOM 2220 N N . GLU A 1 286 ? 16.498 -4.961 1.845 1.00 91.31 286 GLU A N 1
ATOM 2221 C CA . GLU A 1 286 ? 17.605 -4.170 1.310 1.00 91.31 286 GLU A CA 1
ATOM 2222 C C . GLU A 1 286 ? 17.331 -2.668 1.494 1.00 91.31 286 GLU A C 1
ATOM 2224 O O . GLU A 1 286 ? 18.137 -1.959 2.094 1.00 91.31 286 GLU A O 1
ATOM 2229 N N . VAL A 1 287 ? 16.149 -2.184 1.090 1.00 91.00 287 VAL A N 1
ATOM 2230 C CA . VAL A 1 287 ? 15.737 -0.777 1.267 1.00 91.00 287 VAL A CA 1
ATOM 2231 C C . VAL A 1 287 ? 15.696 -0.391 2.741 1.00 91.00 287 VAL A C 1
ATOM 2233 O O . VAL A 1 287 ? 16.143 0.697 3.101 1.00 91.00 287 VAL A O 1
ATOM 2236 N N . PHE A 1 288 ? 15.198 -1.277 3.608 1.00 89.94 288 PHE A N 1
ATOM 2237 C CA . PHE A 1 288 ? 15.206 -1.034 5.044 1.00 89.94 288 PHE A CA 1
ATOM 2238 C C . PHE A 1 288 ? 16.635 -0.824 5.562 1.00 89.94 288 PHE A C 1
ATOM 2240 O O . PHE A 1 288 ? 16.869 0.123 6.312 1.00 89.94 288 PHE A O 1
ATOM 2247 N N . GLN A 1 289 ? 17.587 -1.679 5.177 1.00 88.56 289 GLN A N 1
ATOM 2248 C CA . GLN A 1 289 ? 18.987 -1.631 5.619 1.00 88.56 289 GLN A CA 1
ATOM 2249 C C . GLN A 1 289 ? 19.796 -0.501 4.968 1.00 88.56 289 GLN A C 1
ATOM 2251 O O . GLN A 1 289 ? 20.755 -0.008 5.570 1.00 88.56 289 GLN A O 1
ATOM 2256 N N . ALA A 1 290 ? 19.398 -0.063 3.777 1.00 88.44 290 ALA A N 1
ATOM 2257 C CA . ALA A 1 290 ? 20.083 0.978 3.037 1.00 88.44 290 ALA A CA 1
ATOM 2258 C C . ALA A 1 290 ? 20.064 2.331 3.759 1.00 88.44 290 ALA A C 1
ATOM 2260 O O . ALA A 1 290 ? 19.099 2.738 4.412 1.00 88.44 290 ALA A O 1
ATOM 2261 N N . ARG A 1 291 ? 21.167 3.067 3.603 1.00 84.19 291 ARG A N 1
ATOM 2262 C CA . ARG A 1 291 ? 21.297 4.452 4.057 1.00 84.19 291 ARG A CA 1
ATOM 2263 C C . ARG A 1 291 ? 21.295 5.359 2.828 1.00 84.19 291 ARG A C 1
ATOM 2265 O O . ARG A 1 291 ? 22.242 5.283 2.046 1.00 84.19 291 ARG A O 1
ATOM 2272 N N . PRO A 1 292 ? 20.258 6.190 2.626 1.00 80.62 292 PRO A N 1
ATOM 2273 C CA . PRO A 1 292 ? 20.233 7.106 1.496 1.00 80.62 292 PRO A CA 1
ATOM 2274 C C . PRO A 1 292 ? 21.354 8.142 1.615 1.00 80.62 292 PRO A C 1
ATOM 2276 O O . PRO A 1 292 ? 21.734 8.538 2.720 1.00 80.62 292 PRO A O 1
ATOM 2279 N N . ALA A 1 293 ? 21.863 8.589 0.468 1.00 78.00 293 ALA A N 1
ATOM 2280 C CA . ALA A 1 293 ? 22.853 9.655 0.407 1.00 78.00 293 ALA A CA 1
ATOM 2281 C C . ALA A 1 293 ? 22.245 11.002 0.842 1.00 78.00 293 ALA A C 1
ATOM 2283 O O . ALA A 1 293 ? 21.060 11.270 0.636 1.00 78.00 293 ALA A O 1
ATOM 2284 N N . GLY A 1 294 ? 23.076 11.868 1.426 1.00 79.62 294 GLY A N 1
ATOM 2285 C CA . GLY A 1 294 ? 22.692 13.214 1.855 1.00 79.62 294 GLY A CA 1
ATOM 2286 C C . GLY A 1 294 ? 22.598 13.393 3.372 1.00 79.62 294 GLY A C 1
ATOM 2287 O O . GLY A 1 294 ? 22.720 12.455 4.159 1.00 79.62 294 GLY A O 1
ATOM 2288 N N . LYS A 1 295 ? 22.412 14.647 3.797 1.00 80.62 295 LYS A N 1
ATOM 2289 C CA . LYS A 1 295 ? 22.330 15.033 5.214 1.00 80.62 295 LYS A CA 1
ATOM 2290 C C . LYS A 1 295 ? 20.891 15.356 5.606 1.00 80.62 295 LYS A C 1
ATOM 2292 O O . LYS A 1 295 ? 20.125 15.946 4.838 1.00 80.62 295 LYS A O 1
ATOM 2297 N N . ARG A 1 296 ? 20.518 15.000 6.838 1.00 83.94 296 ARG A N 1
ATOM 2298 C CA . ARG A 1 296 ? 19.257 15.464 7.430 1.00 83.94 296 ARG A CA 1
ATOM 2299 C C . ARG A 1 296 ? 19.341 16.981 7.661 1.00 83.94 296 ARG A C 1
ATOM 2301 O O . ARG A 1 296 ? 20.423 17.482 7.967 1.00 83.94 296 ARG A O 1
ATOM 2308 N N . PRO A 1 297 ? 18.232 17.717 7.487 1.00 82.56 297 PRO A N 1
ATOM 2309 C CA . PRO A 1 297 ? 18.211 19.148 7.752 1.00 82.56 297 PRO A CA 1
ATOM 2310 C C . PRO A 1 297 ? 18.515 19.413 9.231 1.00 82.56 297 PRO A C 1
ATOM 2312 O O . PRO A 1 297 ? 18.203 18.583 10.089 1.00 82.56 297 PRO A O 1
ATOM 2315 N N . ARG A 1 298 ? 19.122 20.571 9.514 1.00 84.31 298 ARG A N 1
ATOM 2316 C CA . ARG A 1 298 ? 19.323 21.057 10.886 1.00 84.31 298 ARG A CA 1
ATOM 2317 C C . ARG A 1 298 ? 17.966 21.353 11.546 1.00 84.31 298 ARG A C 1
ATOM 2319 O O . ARG A 1 298 ? 17.001 21.667 10.853 1.00 84.31 298 ARG A O 1
ATOM 2326 N N . GLY A 1 299 ? 17.901 21.257 12.875 1.00 87.81 299 GLY A N 1
ATOM 2327 C CA . GLY A 1 299 ? 16.679 21.467 13.661 1.00 87.81 299 GLY A CA 1
ATOM 2328 C C . GLY A 1 299 ? 15.978 20.156 14.020 1.00 87.81 299 GLY A C 1
ATOM 2329 O O . GLY A 1 299 ? 16.636 19.192 14.404 1.00 87.81 299 GLY A O 1
ATOM 2330 N N . ARG A 1 300 ? 14.644 20.117 13.901 1.00 85.94 300 ARG A N 1
ATOM 2331 C CA . ARG A 1 300 ? 13.807 18.944 14.212 1.00 85.94 300 ARG A CA 1
ATOM 2332 C C . ARG A 1 300 ? 13.421 18.196 12.925 1.00 85.94 300 ARG A C 1
ATOM 2334 O O . ARG A 1 300 ? 12.377 18.492 12.342 1.00 85.94 300 ARG A O 1
ATOM 2341 N N . PRO A 1 301 ? 14.239 17.248 12.432 1.00 86.19 301 PRO A N 1
ATOM 2342 C CA . PRO A 1 301 ? 13.881 16.462 11.259 1.00 86.19 301 PRO A CA 1
ATOM 2343 C C . PRO A 1 301 ? 12.695 15.538 11.563 1.00 86.19 301 PRO A C 1
ATOM 2345 O O . PRO A 1 301 ? 12.517 15.088 12.693 1.00 86.19 301 PRO A O 1
ATOM 2348 N N . ARG A 1 302 ? 11.915 15.193 10.531 1.00 87.38 302 ARG A N 1
ATOM 2349 C CA . ARG A 1 302 ? 10.812 14.225 10.653 1.00 87.38 302 ARG A CA 1
ATOM 2350 C C . ARG A 1 302 ? 11.315 12.878 11.174 1.00 87.38 302 ARG A C 1
ATOM 2352 O O . ARG A 1 302 ? 12.371 12.414 10.732 1.00 87.38 302 ARG A O 1
ATOM 2359 N N . THR A 1 303 ? 10.560 12.261 12.080 1.00 89.69 303 THR A N 1
ATOM 2360 C CA . THR A 1 303 ? 10.854 10.935 12.640 1.00 89.69 303 THR A CA 1
ATOM 2361 C C . THR A 1 303 ? 10.862 9.887 11.531 1.00 89.69 303 THR A C 1
ATOM 2363 O O . THR A 1 303 ? 9.940 9.832 10.720 1.00 89.69 303 THR A O 1
ATOM 2366 N N . ARG A 1 304 ? 11.912 9.062 11.472 1.00 89.56 304 ARG A N 1
ATOM 2367 C CA . ARG A 1 304 ? 11.965 7.936 10.531 1.00 89.56 304 ARG A CA 1
ATOM 2368 C C . ARG A 1 304 ? 11.153 6.780 11.091 1.00 89.56 304 ARG A C 1
ATOM 2370 O O . ARG A 1 304 ? 11.126 6.588 12.303 1.00 89.56 304 ARG A O 1
ATOM 2377 N N . TRP A 1 305 ? 10.611 5.946 10.211 1.00 91.88 305 TRP A N 1
ATOM 2378 C CA . TRP A 1 305 ? 9.928 4.718 10.618 1.00 91.88 305 TRP A CA 1
ATOM 2379 C C . TRP A 1 305 ? 10.793 3.838 11.533 1.00 91.88 305 TRP A C 1
ATOM 2381 O O . TRP A 1 305 ? 10.344 3.435 12.595 1.00 91.88 305 TRP A O 1
ATOM 2391 N N . ARG A 1 306 ? 12.081 3.657 11.209 1.00 90.94 306 ARG A N 1
ATOM 2392 C CA . ARG A 1 306 ? 13.034 2.928 12.068 1.00 90.94 306 ARG A CA 1
ATOM 2393 C C . ARG A 1 306 ? 13.168 3.526 13.475 1.00 90.94 306 ARG A C 1
ATOM 2395 O O . ARG A 1 306 ? 13.230 2.772 14.442 1.00 90.94 306 ARG A O 1
ATOM 2402 N N . ASP A 1 307 ? 13.248 4.855 13.575 1.00 91.81 307 ASP A N 1
ATOM 2403 C CA . ASP A 1 307 ? 13.378 5.543 14.868 1.00 91.81 307 ASP A CA 1
ATOM 2404 C C . ASP A 1 307 ? 12.094 5.322 15.687 1.00 91.81 307 ASP A C 1
ATOM 2406 O O . ASP A 1 307 ? 12.158 4.936 16.848 1.00 91.81 307 ASP A O 1
ATOM 2410 N N . TYR A 1 308 ? 10.932 5.463 15.039 1.00 94.25 308 TYR A N 1
ATOM 2411 C CA . TYR A 1 308 ? 9.622 5.214 15.637 1.00 94.25 308 TYR A CA 1
ATOM 2412 C C . TYR A 1 308 ? 9.453 3.773 16.141 1.00 94.25 308 TYR A C 1
ATOM 2414 O O . TYR A 1 308 ? 9.056 3.583 17.284 1.00 94.25 308 TYR A O 1
ATOM 2422 N N . ILE A 1 309 ? 9.794 2.764 15.334 1.00 94.25 309 ILE A N 1
ATOM 2423 C CA . ILE A 1 309 ? 9.710 1.353 15.743 1.00 94.25 309 ILE A CA 1
ATOM 2424 C C . ILE A 1 309 ? 10.637 1.054 16.920 1.00 94.25 309 ILE A C 1
ATOM 2426 O O . ILE A 1 309 ? 10.270 0.283 17.801 1.00 94.25 309 ILE A O 1
ATOM 2430 N N . SER A 1 310 ? 11.815 1.682 16.961 1.00 92.56 310 SER A N 1
ATOM 2431 C CA . SER A 1 310 ? 12.744 1.515 18.084 1.00 92.56 310 SER A CA 1
ATOM 2432 C C . SER A 1 310 ? 12.153 2.080 19.378 1.00 92.56 310 SER A C 1
ATOM 2434 O O . SER A 1 310 ? 12.174 1.405 20.402 1.00 92.56 310 SER A O 1
ATOM 2436 N N . SER A 1 311 ? 11.557 3.277 19.319 1.00 93.62 311 SER A N 1
ATOM 2437 C CA . SER A 1 311 ? 10.827 3.859 20.452 1.00 93.62 311 SER A CA 1
ATOM 2438 C C . SER A 1 311 ? 9.629 3.004 20.864 1.00 93.62 311 SER A C 1
ATOM 2440 O O . SER A 1 311 ? 9.446 2.750 22.047 1.00 93.62 311 SER A O 1
ATOM 2442 N N . LEU A 1 312 ? 8.855 2.500 19.901 1.00 92.38 312 LEU A N 1
ATOM 2443 C CA . LEU A 1 312 ? 7.698 1.649 20.169 1.00 92.38 312 LEU A CA 1
ATOM 2444 C C . LEU A 1 312 ? 8.103 0.334 20.854 1.00 92.38 312 LEU A C 1
ATOM 2446 O O . LEU A 1 312 ? 7.451 -0.087 21.805 1.00 92.38 312 LEU A O 1
ATOM 2450 N N . ALA A 1 313 ? 9.180 -0.309 20.397 1.00 91.00 313 ALA A N 1
ATOM 2451 C CA . ALA A 1 313 ? 9.693 -1.530 21.012 1.00 91.00 313 ALA A CA 1
ATOM 2452 C C . ALA A 1 313 ? 10.193 -1.284 22.443 1.00 91.00 313 ALA A C 1
ATOM 2454 O O . ALA A 1 313 ? 9.927 -2.094 23.327 1.00 91.00 313 ALA A O 1
ATOM 2455 N N . TRP A 1 314 ? 10.845 -0.147 22.694 1.00 91.81 314 TRP A N 1
ATOM 2456 C CA . TRP A 1 314 ? 11.222 0.258 24.046 1.00 91.81 314 TRP A CA 1
ATOM 2457 C C . TRP A 1 314 ? 9.993 0.491 24.938 1.00 91.81 314 TRP A C 1
ATOM 2459 O O . TRP A 1 314 ? 9.882 -0.107 26.002 1.00 91.81 314 TRP A O 1
ATOM 2469 N N . GLU A 1 315 ? 9.032 1.299 24.483 1.00 90.19 315 GLU A N 1
ATOM 2470 C CA . GLU A 1 315 ? 7.821 1.650 25.239 1.00 90.19 315 GLU A CA 1
ATOM 2471 C C . GLU A 1 315 ? 6.934 0.441 25.560 1.00 90.19 315 GLU A C 1
ATOM 2473 O O . GLU A 1 315 ? 6.302 0.404 26.616 1.00 90.19 315 GLU A O 1
ATOM 2478 N N . ARG A 1 316 ? 6.831 -0.529 24.641 1.00 87.12 316 ARG A N 1
ATOM 2479 C CA . ARG A 1 316 ? 5.930 -1.682 24.796 1.00 87.12 316 ARG A CA 1
ATOM 2480 C C . ARG A 1 316 ? 6.598 -2.916 25.380 1.00 87.12 316 ARG A C 1
ATOM 2482 O O . ARG A 1 316 ? 5.930 -3.666 26.085 1.00 87.12 316 ARG A O 1
ATOM 2489 N N . LEU A 1 317 ? 7.872 -3.141 25.065 1.00 86.19 317 LEU A N 1
ATOM 2490 C CA . LEU A 1 317 ? 8.576 -4.392 25.360 1.00 86.19 317 LEU A CA 1
ATOM 2491 C C . LEU A 1 317 ? 9.841 -4.192 26.204 1.00 86.19 317 LEU A C 1
ATOM 2493 O O . LEU A 1 317 ? 10.454 -5.179 26.595 1.00 86.19 317 LEU A O 1
ATOM 2497 N N . GLY A 1 318 ? 10.264 -2.950 26.466 1.00 88.00 318 GLY A N 1
ATOM 2498 C CA . GLY A 1 318 ? 11.505 -2.661 27.191 1.00 88.00 318 GLY A CA 1
ATOM 2499 C C . GLY A 1 318 ? 12.778 -3.034 26.426 1.00 88.00 318 GLY A C 1
ATOM 2500 O O . GLY A 1 318 ? 13.845 -3.111 27.026 1.00 88.00 318 GLY A O 1
ATOM 2501 N N . ILE A 1 319 ? 12.689 -3.282 25.113 1.00 88.06 319 ILE A N 1
ATOM 2502 C CA . ILE A 1 319 ? 13.835 -3.714 24.302 1.00 88.06 319 ILE A CA 1
ATOM 2503 C C . ILE A 1 319 ? 14.634 -2.483 23.851 1.00 88.06 319 ILE A C 1
ATOM 2505 O O . ILE A 1 319 ? 14.084 -1.638 23.133 1.00 88.06 319 ILE A O 1
ATOM 2509 N N . PRO A 1 320 ? 15.924 -2.359 24.215 1.00 89.50 320 PRO A N 1
ATOM 2510 C CA . PRO A 1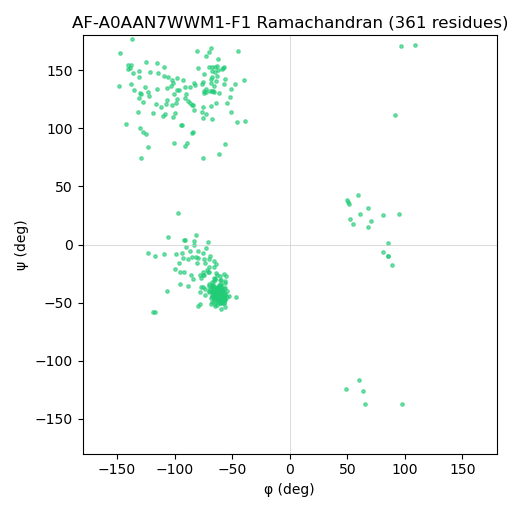 320 ? 16.750 -1.247 23.770 1.00 89.50 320 PRO A CA 1
ATOM 2511 C C . PRO A 1 320 ? 17.059 -1.349 22.271 1.00 89.50 320 PRO A C 1
ATOM 2513 O O . PRO A 1 320 ? 17.137 -2.429 21.683 1.00 89.50 320 PRO A O 1
ATOM 2516 N N . GLN A 1 321 ? 17.287 -0.199 21.631 1.00 87.75 321 GLN A N 1
ATOM 2517 C CA . GLN A 1 321 ? 17.533 -0.123 20.185 1.00 87.75 321 GLN A CA 1
ATOM 2518 C C . GLN A 1 321 ? 18.721 -0.987 19.722 1.00 87.75 321 GLN A C 1
ATOM 2520 O O . GLN A 1 321 ? 18.698 -1.495 18.599 1.00 87.75 321 GLN A O 1
ATOM 2525 N N . SER A 1 322 ? 19.750 -1.138 20.562 1.00 87.81 322 SER A N 1
ATOM 2526 C CA . SER A 1 322 ? 20.941 -1.952 20.291 1.00 87.81 322 SER A CA 1
ATOM 2527 C C . SER A 1 322 ? 20.616 -3.431 20.102 1.00 87.81 322 SER A C 1
ATOM 2529 O O . SER A 1 322 ? 21.196 -4.066 19.230 1.00 87.81 322 SER A O 1
ATOM 2531 N N . GLU A 1 323 ? 19.666 -3.956 20.872 1.00 87.12 323 GLU A N 1
ATOM 2532 C CA . GLU A 1 323 ? 19.322 -5.383 20.909 1.00 87.12 323 GLU A CA 1
ATOM 2533 C C . GLU A 1 323 ? 18.136 -5.720 20.000 1.00 87.12 323 GLU A C 1
ATOM 2535 O O . GLU A 1 323 ? 17.912 -6.876 19.648 1.00 87.12 323 GLU A O 1
ATOM 2540 N N . LEU A 1 324 ? 17.377 -4.708 19.571 1.00 86.38 324 LEU A N 1
ATOM 2541 C CA . LEU A 1 324 ? 16.120 -4.877 18.846 1.00 86.38 324 LEU A CA 1
ATOM 2542 C C . LEU A 1 324 ? 16.235 -5.751 17.588 1.00 86.38 324 LEU A C 1
ATOM 2544 O O . LEU A 1 324 ? 15.335 -6.538 17.292 1.00 86.38 324 LEU A O 1
ATOM 2548 N N . VAL A 1 325 ? 17.322 -5.613 16.826 1.00 86.12 325 VAL A N 1
ATOM 2549 C CA . VAL A 1 325 ? 17.534 -6.417 15.612 1.00 86.12 325 VAL A CA 1
ATOM 2550 C C . VAL A 1 325 ? 17.811 -7.875 15.962 1.00 86.12 325 VAL A C 1
ATOM 2552 O O . VAL A 1 325 ? 17.297 -8.759 15.280 1.00 86.12 325 VAL A O 1
ATOM 2555 N N . ASP A 1 326 ? 18.583 -8.132 17.013 1.00 85.62 326 ASP A N 1
ATOM 2556 C CA . ASP A 1 326 ? 18.962 -9.486 17.406 1.00 85.62 326 ASP A CA 1
ATOM 2557 C C . ASP A 1 326 ? 17.777 -10.221 18.038 1.00 85.62 326 ASP A C 1
ATOM 2559 O O . ASP A 1 326 ? 17.426 -11.315 17.591 1.00 85.62 326 ASP A O 1
ATOM 2563 N N . VAL A 1 327 ? 17.026 -9.551 18.917 1.00 84.06 327 VAL A N 1
ATOM 2564 C CA . VAL A 1 327 ? 15.764 -10.075 19.466 1.00 84.06 327 VAL A CA 1
ATOM 2565 C C . VAL A 1 327 ? 14.748 -10.378 18.357 1.00 84.06 327 VAL A C 1
ATOM 2567 O O . VAL A 1 327 ? 14.039 -11.384 18.401 1.00 84.06 327 VAL A O 1
ATOM 2570 N N . ALA A 1 328 ? 14.678 -9.545 17.314 1.00 83.31 328 ALA A N 1
ATOM 2571 C CA . ALA A 1 328 ? 13.778 -9.778 16.185 1.00 83.31 328 ALA A CA 1
ATOM 2572 C C . ALA A 1 328 ? 14.206 -10.946 15.273 1.00 83.31 328 ALA A C 1
ATOM 2574 O O . ALA A 1 328 ? 13.359 -11.499 14.558 1.00 83.31 328 ALA A O 1
ATOM 2575 N N . ARG A 1 329 ? 15.488 -11.337 15.275 1.00 81.25 329 ARG A N 1
ATOM 2576 C CA . ARG A 1 329 ? 15.992 -12.496 14.514 1.00 81.25 329 ARG A CA 1
ATOM 2577 C C . ARG A 1 329 ? 15.611 -13.816 15.167 1.00 81.25 329 ARG A C 1
ATOM 2579 O O . ARG A 1 329 ? 15.293 -14.773 14.459 1.00 81.25 329 ARG A O 1
ATOM 2586 N N . GLU A 1 330 ? 15.611 -13.869 16.491 1.00 74.31 330 GLU A N 1
ATOM 2587 C CA . GLU A 1 330 ? 15.323 -15.092 17.229 1.00 74.31 330 GLU A CA 1
ATOM 2588 C C . GLU A 1 330 ? 13.838 -15.446 17.156 1.00 74.31 330 GLU A C 1
ATOM 2590 O O . GLU A 1 330 ? 12.984 -14.770 17.714 1.00 74.31 330 GLU A O 1
ATOM 2595 N N . ARG A 1 331 ? 13.490 -16.546 16.479 1.00 55.94 331 ARG A N 1
ATOM 2596 C CA . ARG A 1 331 ? 12.083 -16.937 16.280 1.00 55.94 331 ARG A CA 1
ATOM 2597 C C . ARG A 1 331 ? 11.367 -17.287 17.592 1.00 55.94 331 ARG A C 1
ATOM 2599 O O . ARG A 1 331 ? 10.165 -17.082 17.677 1.00 55.94 331 ARG A O 1
ATOM 2606 N N . LYS A 1 332 ? 12.079 -17.792 18.608 1.00 50.03 332 LYS A N 1
ATOM 2607 C CA . LYS A 1 332 ? 11.498 -18.173 19.911 1.00 50.03 332 LYS A CA 1
ATOM 2608 C C . LYS A 1 332 ? 11.243 -16.953 20.802 1.00 50.03 332 LYS A C 1
ATOM 2610 O O . LYS A 1 332 ? 10.108 -16.752 21.219 1.00 50.03 332 LYS A O 1
ATOM 2615 N N . VAL A 1 333 ? 12.235 -16.082 20.994 1.00 47.72 333 VAL A N 1
ATOM 2616 C CA . VAL A 1 333 ? 12.093 -14.816 21.748 1.00 47.72 333 VAL A CA 1
ATOM 2617 C C . VAL A 1 333 ? 11.212 -13.823 20.986 1.00 47.72 333 VAL A C 1
ATOM 2619 O O . VAL A 1 333 ? 10.325 -13.194 21.552 1.00 47.72 333 VAL A O 1
ATOM 2622 N N . GLY A 1 334 ? 11.357 -13.789 19.665 1.00 47.31 334 GLY A N 1
ATOM 2623 C CA . GLY A 1 334 ? 10.540 -13.038 18.722 1.00 47.31 334 GLY A CA 1
ATOM 2624 C C . GLY A 1 334 ? 9.126 -13.595 18.487 1.00 47.31 334 GLY A C 1
ATOM 2625 O O . GLY A 1 334 ? 8.343 -12.983 17.767 1.00 47.31 334 GLY A O 1
ATOM 2626 N N . THR A 1 335 ? 8.763 -14.727 19.085 1.00 45.41 335 THR A N 1
ATOM 2627 C CA . THR A 1 335 ? 7.359 -15.144 19.180 1.00 45.41 335 THR A CA 1
ATOM 2628 C C . THR A 1 335 ? 6.871 -14.961 20.604 1.00 45.41 335 THR A C 1
ATOM 2630 O O . THR A 1 335 ? 5.795 -14.433 20.746 1.00 45.41 335 THR A O 1
ATOM 2633 N N . LEU A 1 336 ? 7.648 -15.250 21.654 1.00 40.47 336 LEU A N 1
ATOM 2634 C CA . LEU A 1 336 ? 7.248 -15.043 23.058 1.00 40.47 336 LEU A CA 1
ATOM 2635 C C . LEU A 1 336 ? 7.104 -13.563 23.455 1.00 40.47 336 LEU A C 1
ATOM 2637 O O . LEU A 1 336 ? 6.068 -13.174 23.979 1.00 40.47 336 LEU A O 1
ATOM 2641 N N . CYS A 1 337 ? 8.092 -12.718 23.156 1.00 47.31 337 CYS A N 1
ATOM 2642 C CA . CYS A 1 337 ? 8.073 -11.294 23.512 1.00 47.31 337 CYS A CA 1
ATOM 2643 C C . CYS A 1 337 ? 6.981 -10.539 22.744 1.00 47.31 337 CYS A C 1
ATOM 2645 O O . CYS A 1 337 ? 6.264 -9.708 23.297 1.00 47.31 337 CYS A O 1
ATOM 2647 N N . TRP A 1 338 ? 6.783 -10.913 21.479 1.00 50.94 338 TRP A N 1
ATOM 2648 C CA . TRP A 1 338 ? 5.685 -10.375 20.698 1.00 50.94 338 TRP A CA 1
ATOM 2649 C C . TRP A 1 338 ? 4.372 -11.041 21.104 1.00 50.94 338 TRP A C 1
ATOM 2651 O O . TRP A 1 338 ? 3.401 -10.325 21.161 1.00 50.94 338 TRP A O 1
ATOM 2661 N N . SER A 1 339 ? 4.306 -12.337 21.447 1.00 43.41 339 SER A N 1
ATOM 2662 C CA . SER A 1 339 ? 3.078 -13.074 21.829 1.00 43.41 339 SER A CA 1
ATOM 2663 C C . SER A 1 339 ? 2.487 -12.608 23.147 1.00 43.41 339 SER A C 1
ATOM 2665 O O . SER A 1 339 ? 1.268 -12.553 23.256 1.00 43.41 339 SER A O 1
ATOM 2667 N N . CYS A 1 340 ? 3.312 -12.221 24.120 1.00 43.50 340 CYS A N 1
ATOM 2668 C CA . CYS A 1 340 ? 2.833 -11.601 25.356 1.00 43.50 340 CYS A CA 1
ATOM 2669 C C . CYS A 1 340 ? 2.149 -10.242 25.093 1.00 43.50 340 CYS A C 1
ATOM 2671 O O . CYS A 1 340 ? 1.280 -9.843 25.860 1.00 43.50 340 CYS A O 1
ATOM 2673 N N . TYR A 1 341 ? 2.482 -9.570 23.981 1.00 42.97 341 TYR A N 1
ATOM 2674 C CA . TYR A 1 341 ? 1.817 -8.354 23.480 1.00 42.97 341 TYR A CA 1
ATOM 2675 C C . TYR A 1 341 ? 0.800 -8.624 22.343 1.00 42.97 341 TYR A C 1
ATOM 2677 O O . TYR A 1 341 ? -0.069 -7.800 22.072 1.00 42.97 341 TYR A O 1
ATOM 2685 N N . LEU A 1 342 ? 0.918 -9.763 21.644 1.00 45.75 342 LEU A N 1
ATOM 2686 C CA . LEU A 1 342 ? 0.086 -10.239 20.529 1.00 45.75 342 LEU A CA 1
ATOM 2687 C C . LEU A 1 342 ? -1.064 -11.116 21.036 1.00 45.75 342 LEU A C 1
ATOM 2689 O O . LEU A 1 342 ? -1.781 -11.645 20.190 1.00 45.75 342 LEU A O 1
ATOM 2693 N N . GLY A 1 343 ? -1.236 -11.272 22.357 1.00 40.28 343 GLY A N 1
ATOM 2694 C CA . GLY A 1 343 ? -2.352 -11.987 22.968 1.00 40.28 343 GLY A CA 1
ATOM 2695 C C . GLY A 1 343 ? -3.647 -11.559 22.292 1.00 40.28 343 GLY A C 1
ATOM 2696 O O . GLY A 1 343 ? -4.080 -10.411 22.401 1.00 40.28 343 GLY A O 1
ATOM 2697 N N . ASP A 1 344 ? -4.175 -12.447 21.462 1.00 39.47 344 ASP A N 1
ATOM 2698 C CA . ASP A 1 344 ? -5.434 -12.270 20.770 1.00 39.47 344 ASP A CA 1
ATOM 2699 C C . ASP A 1 344 ? -6.487 -12.942 21.652 1.00 39.47 344 ASP A C 1
ATOM 2701 O O . ASP A 1 344 ? -6.526 -14.174 21.699 1.00 39.47 344 ASP A O 1
ATOM 2705 N N . PRO A 1 345 ? -7.299 -12.186 22.410 1.00 40.00 345 PRO A N 1
ATOM 2706 C CA . PRO A 1 345 ? -8.360 -12.785 23.209 1.00 40.00 345 PRO A CA 1
ATOM 2707 C C . PRO A 1 345 ? -9.445 -13.429 22.331 1.00 40.00 345 PRO A C 1
ATOM 2709 O O . PRO A 1 345 ? -10.248 -14.199 22.848 1.00 40.00 345 PRO A O 1
ATOM 2712 N N . ASP A 1 346 ? -9.476 -13.149 21.020 1.00 40.31 346 ASP A N 1
ATOM 2713 C CA . ASP A 1 346 ? -10.489 -13.676 20.105 1.00 40.31 346 ASP A CA 1
ATOM 2714 C C . ASP A 1 346 ? -10.101 -15.024 19.462 1.00 40.31 346 ASP A C 1
ATOM 2716 O O . ASP A 1 346 ? -10.907 -15.565 18.706 1.00 40.31 346 ASP A O 1
ATOM 2720 N N . GLY A 1 347 ? -8.911 -15.591 19.727 1.00 33.69 347 GLY A N 1
ATOM 2721 C CA . GLY A 1 347 ? -8.548 -16.947 19.273 1.00 33.69 347 GLY A CA 1
ATOM 2722 C C . GLY A 1 347 ? -8.679 -17.188 17.761 1.00 33.69 347 GLY A C 1
ATOM 2723 O O . GLY A 1 347 ? -8.719 -18.334 17.314 1.00 33.69 347 GLY A O 1
ATOM 2724 N N . ASN A 1 348 ? -8.747 -16.126 16.955 1.00 29.17 348 ASN A N 1
ATOM 2725 C CA . ASN A 1 348 ? -8.896 -16.233 15.517 1.00 29.17 348 ASN A CA 1
ATOM 2726 C C . ASN A 1 348 ? -7.509 -16.313 14.897 1.00 29.17 348 ASN A C 1
ATOM 2728 O O . ASN A 1 348 ? -6.920 -15.325 14.456 1.00 29.17 348 ASN A O 1
ATOM 2732 N N . VAL A 1 349 ? -7.021 -17.546 14.815 1.00 29.11 349 VAL A N 1
ATOM 2733 C CA . VAL A 1 349 ? -6.014 -17.947 13.840 1.00 29.11 349 VAL A CA 1
ATOM 2734 C C . VAL A 1 349 ? -6.616 -17.742 12.443 1.00 29.11 349 VAL A C 1
ATOM 2736 O O . VAL A 1 349 ? -7.025 -18.681 11.774 1.00 29.11 349 VAL A O 1
ATOM 2739 N N . PHE A 1 350 ? -6.664 -16.498 11.963 1.00 26.33 350 PHE A N 1
ATOM 2740 C CA . PHE A 1 350 ? -6.537 -16.257 10.531 1.00 26.33 350 PHE A CA 1
ATOM 2741 C C . PHE A 1 350 ? -5.056 -16.435 10.205 1.00 26.33 350 PHE A C 1
ATOM 2743 O O . PHE A 1 350 ? -4.291 -15.486 10.024 1.00 26.33 350 PHE A O 1
ATOM 2750 N N . GLU A 1 351 ? -4.657 -17.708 10.195 1.00 23.52 351 GLU A N 1
ATOM 2751 C CA . GLU A 1 351 ? -3.605 -18.201 9.324 1.00 23.52 351 GLU A CA 1
ATOM 2752 C C . GLU A 1 351 ? -3.756 -17.542 7.953 1.00 23.52 351 GLU A C 1
ATOM 2754 O O . GLU A 1 351 ? -4.864 -17.290 7.479 1.00 23.52 351 GLU A O 1
ATOM 2759 N N . ASN A 1 352 ? -2.619 -17.218 7.344 1.00 27.56 352 ASN A N 1
ATOM 2760 C CA . ASN A 1 352 ? -2.527 -16.627 6.020 1.00 27.56 352 ASN A CA 1
ATOM 2761 C C . ASN A 1 352 ? -3.551 -17.221 5.051 1.00 27.56 352 ASN A C 1
ATOM 2763 O O . ASN A 1 352 ? -3.361 -18.309 4.516 1.00 27.56 352 ASN A O 1
ATOM 2767 N N . ILE A 1 353 ? -4.578 -16.442 4.754 1.00 22.62 353 ILE A N 1
ATOM 2768 C CA . ILE A 1 353 ? -5.413 -16.655 3.594 1.00 22.62 353 ILE A CA 1
ATOM 2769 C C . ILE A 1 353 ? -5.351 -15.355 2.794 1.00 22.62 353 ILE A C 1
ATOM 2771 O O . ILE A 1 353 ? -6.190 -14.463 2.886 1.00 22.62 353 ILE A O 1
ATOM 2775 N N . LEU A 1 354 ? -4.293 -15.266 1.984 1.00 25.50 354 LEU A N 1
ATOM 2776 C CA . LEU A 1 354 ? -4.416 -14.721 0.638 1.00 25.50 354 LEU A CA 1
ATOM 2777 C C . LEU A 1 354 ? -5.494 -15.556 -0.074 1.00 25.50 354 LEU A C 1
ATOM 2779 O O . LEU A 1 354 ? -5.181 -16.547 -0.726 1.00 25.50 354 LEU A O 1
ATOM 2783 N N . LEU A 1 355 ? -6.765 -15.181 0.079 1.00 20.42 355 LEU A N 1
ATOM 2784 C CA . LEU A 1 355 ? -7.812 -15.553 -0.865 1.00 20.42 355 LEU A CA 1
ATOM 2785 C C . LEU A 1 355 ? -8.277 -14.293 -1.576 1.00 20.42 355 LEU A C 1
ATOM 2787 O O . LEU A 1 355 ? -8.732 -13.314 -0.992 1.00 20.42 355 LEU A O 1
ATOM 2791 N N . SER A 1 356 ? -8.054 -14.371 -2.876 1.00 21.98 356 SER A N 1
ATOM 2792 C CA . SER A 1 356 ? -8.424 -13.444 -3.918 1.00 21.98 356 SER A CA 1
ATOM 2793 C C . SER A 1 356 ? -9.944 -13.266 -4.053 1.00 21.98 356 SER A C 1
ATOM 2795 O O . SER A 1 356 ? -10.717 -14.172 -3.755 1.00 21.98 356 SER A O 1
ATOM 2797 N N . PHE A 1 357 ? -10.279 -12.135 -4.683 1.00 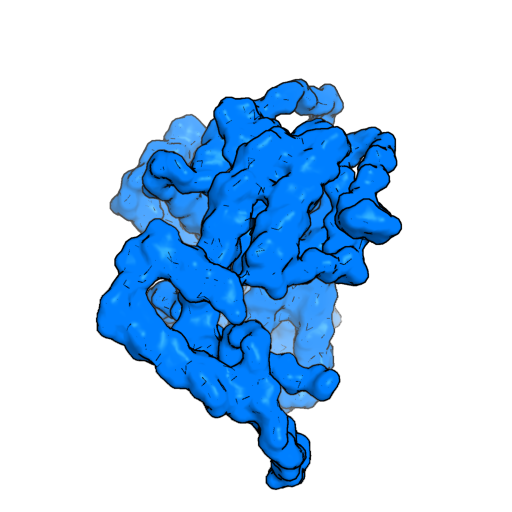21.25 357 PHE A N 1
ATOM 2798 C CA . PHE A 1 357 ? -11.516 -11.729 -5.360 1.00 21.25 357 PHE A CA 1
ATOM 2799 C C . PHE A 1 357 ? -12.590 -10.987 -4.555 1.00 21.25 357 PHE A C 1
ATOM 2801 O O . PHE A 1 357 ? -13.370 -11.562 -3.808 1.00 21.25 357 PHE A O 1
ATOM 2808 N N . SER A 1 358 ? -12.754 -9.711 -4.914 1.00 19.70 358 SER A N 1
ATOM 2809 C CA . SER A 1 358 ? -14.065 -9.210 -5.319 1.00 19.70 358 SER A CA 1
ATOM 2810 C C . SER A 1 358 ? -13.910 -8.428 -6.619 1.00 19.70 358 SER A C 1
ATOM 2812 O O . SER A 1 358 ? -13.232 -7.403 -6.684 1.00 19.70 358 SER A O 1
ATOM 2814 N N . TRP A 1 359 ? -14.516 -8.975 -7.667 1.00 23.28 359 TRP A N 1
ATOM 2815 C CA . TRP A 1 359 ? -14.964 -8.208 -8.810 1.00 23.28 359 TRP A CA 1
ATOM 2816 C C . TRP A 1 359 ? -16.143 -7.350 -8.364 1.00 23.28 359 TRP A C 1
ATOM 2818 O O . TRP A 1 359 ? -17.112 -7.873 -7.822 1.00 23.28 359 TRP A O 1
ATOM 2828 N N . SER A 1 360 ? -16.107 -6.069 -8.701 1.00 20.20 360 SER A N 1
ATOM 2829 C CA . SER A 1 360 ? -17.334 -5.303 -8.905 1.00 20.20 360 SER A CA 1
ATOM 2830 C C . SER A 1 360 ? -17.245 -4.693 -10.293 1.00 20.20 360 SER A C 1
ATOM 2832 O O . SER A 1 360 ? -16.630 -3.651 -10.500 1.00 20.20 360 SER A O 1
ATOM 2834 N N . LEU A 1 361 ? -17.839 -5.416 -11.244 1.00 29.58 361 LEU A N 1
ATOM 2835 C CA . LEU A 1 361 ? -18.542 -4.809 -12.363 1.00 29.58 361 LEU A CA 1
ATOM 2836 C C . LEU A 1 361 ? -19.518 -3.791 -11.776 1.00 29.58 361 LEU A C 1
ATOM 2838 O O . LEU A 1 361 ? -20.460 -4.178 -11.087 1.00 29.58 361 LEU A O 1
ATOM 2842 N N . LEU A 1 362 ? -19.297 -2.514 -12.052 1.00 20.91 362 LEU A N 1
ATOM 2843 C CA . LEU A 1 362 ? -20.381 -1.551 -12.118 1.00 20.91 362 LEU A CA 1
ATOM 2844 C C . LEU A 1 362 ? -20.221 -0.792 -13.430 1.00 20.91 362 LEU A C 1
ATOM 2846 O O . LEU A 1 362 ? -19.365 0.081 -13.539 1.00 20.91 362 LEU A O 1
ATOM 2850 N N . SER A 1 363 ? -21.060 -1.255 -14.368 1.00 31.00 363 SER A N 1
ATOM 2851 C CA . SER A 1 363 ? -21.528 -0.668 -15.634 1.00 31.00 363 SER A CA 1
ATOM 2852 C C . SER A 1 363 ? -20.484 -0.143 -16.605 1.00 31.00 363 SER A C 1
ATOM 2854 O O . SER A 1 363 ? -19.960 0.965 -16.358 1.00 31.00 363 SER A O 1
#

Sequence (363 aa):
MRGWEVLREYGVRGSLLRAIQSLYSQSESCVRVLGSTSDRFPVRVGLRQGCALSPILFVIIMDRISRRSRGGGGLQFGGLRIAPLLFADDVALMASSVCDLQRSLDLFAAECEAAGMRISTSKSEAMVLSRKPMDCPLQVGNEALPQVKEFKYLGVLFSSEGTMEREMGRRIGAAGAVLQSLYCTVVTKRELSQKAKLSVYRAIFVPTLTYDHEGWVMTERTRSRIQAAEMGVLRRVAGISLRDKVRSSVIREGLGVEPLLLRVERSQLRWFGHLVRMPPGRLPREVFQARPAGKRPRGRPRTRWRDYISSLAWERLGIPQSELVDVARERKVGTLCWSCYLGDPDGNVFENILLSFSWSLLS

Mean predicted aligned error: 9.19 Å

InterPro domains:
  IPR000477 Reverse transcriptase domain [PF00078] (15-156)
  IPR000477 Reverse transcriptase domain [PS50878] (1-158)
  IPR043502 DNA/RNA polymerase superfamily [SSF56672] (45-163)

pLDDT: mean 83.92, std 16.65, range [19.7, 95.31]

Solvent-accessible surface area (backbone atoms only — not comparable to full-atom values): 21845 Å² total; per-residue (Å²): 119,61,60,61,56,54,41,44,75,74,64,48,53,71,69,63,41,52,54,56,47,56,75,54,53,92,34,65,46,62,55,74,57,100,87,45,68,52,74,77,43,76,51,83,74,85,70,58,84,92,43,87,60,32,64,58,54,50,52,53,53,51,49,52,36,56,61,72,24,68,79,22,54,45,23,71,47,42,94,41,71,44,70,70,48,75,54,90,89,53,68,49,81,52,39,83,44,66,69,31,36,43,44,28,47,52,44,39,48,53,40,31,46,72,59,75,43,79,85,57,58,94,81,42,72,39,71,60,81,49,98,57,94,73,89,62,94,38,61,62,91,92,44,72,37,54,72,45,59,64,50,78,55,98,88,43,52,44,36,27,81,73,52,59,66,63,37,51,50,50,24,52,48,50,26,48,50,57,48,56,75,35,30,78,76,46,49,67,31,82,90,52,52,59,69,59,45,48,49,49,40,61,69,46,39,46,55,51,48,57,60,76,48,58,74,57,69,84,44,72,70,54,50,52,51,53,51,52,56,51,48,61,49,53,29,49,57,72,70,50,57,82,86,70,68,71,56,70,66,59,56,26,61,77,66,74,48,80,62,66,66,56,59,44,52,49,45,26,54,52,47,51,31,48,44,68,59,50,63,88,91,39,63,71,36,52,60,66,72,42,60,62,82,83,79,81,67,87,85,86,64,82,83,47,52,71,58,48,52,37,51,48,38,30,77,75,69,69,40,51,69,88,49,45,64,60,48,34,57,37,69,64,58,43,40,50,66,47,40,77,71,54,67,60,91,76,74,73,80,76,62,91,68,94,72,84,85,83,86,76,90,76,131